Protein AF-A0A8R1HU30-F1 (afdb_monomer_lite)

Radius of gyration: 24.15 Å; chains: 1; bounding box: 54×44×61 Å

pLDDT: mean 75.8, std 11.81, range [43.06, 92.69]

InterPro domains:
  IPR027272 Piezo family [PTHR13167] (3-190)

Foldseek 3Di:
DQVLCVVVVVLVVVCVVDPPVCVVVSLVVNVVSLVVVLVVQVVLQDPPHPQQLPPDDDDPCPPPPPPSQGPCVNNVRDHDPDDDSCVSCVVSVVVVVVSVVVVVVVVVVVVVCVVVVHDDDPAPQPDPPQDPVCCPVDPVSVVSCCVRCVCVVCVLVVVLVVLVVVLVVPVDPVSVVSVVVSVVSVPDPPVVPPD

Sequence (195 aa):
MVAMYIPLIVLLSLAICLPSTADGIVSLLMCSYLFLVALSKMIYQLEIIPELSKIPRGVGADNCTYSNISMATWFGLKKEKDEVPIFMMFGVIVSIIALAFQSIVIYRQRHYRASQGLPESMRAKVFPDFHHSHYDRSLKHAIQFLIDYGFYKFGLEICLIAMGIEVFIRMDALAAIQCFWILLFALNKRLVCGI

Secondary structure (DSSP, 8-state):
--GGGHHHHHHHHHHHHS-TTSHHHHHHHHHHHHHHHHHHHHHHTSTTS--TTSSPPPTT-TT-TT----HHHHHT----SSS-THHHHHHHHHHHHHHHHHHHHHHHHHHHHHHTT----SS--S-TT--GGGGGG-HHHHHHHHHHHHHHHHHHHHHHHHHHHHHHHH-SHHHHHHHHHHHHHHHS-TTTS--

Organism: Caenorhabditis japonica (NCBI:txid281687)

Structure (mmCIF, N/CA/C/O backbone):
data_AF-A0A8R1HU30-F1
#
_entry.id   AF-A0A8R1HU30-F1
#
loop_
_atom_site.group_PDB
_atom_site.id
_atom_site.type_symbol
_atom_site.label_atom_id
_atom_site.label_alt_id
_atom_site.label_comp_id
_atom_site.label_asym_id
_atom_site.label_entity_id
_atom_site.label_seq_id
_atom_site.pdbx_PDB_ins_code
_atom_site.Cartn_x
_atom_site.Cartn_y
_atom_site.Cartn_z
_atom_site.occupancy
_atom_site.B_iso_or_equiv
_atom_site.auth_seq_id
_atom_site.auth_comp_id
_atom_site.auth_asym_id
_atom_site.auth_atom_id
_atom_site.pdbx_PDB_model_num
ATOM 1 N N . MET A 1 1 ? 9.309 -7.310 -13.683 1.00 49.84 1 MET A N 1
ATOM 2 C CA . MET A 1 1 ? 9.031 -6.317 -12.622 1.00 49.84 1 MET A CA 1
ATOM 3 C C . MET A 1 1 ? 9.156 -4.932 -13.226 1.00 49.84 1 MET A C 1
ATOM 5 O O . MET A 1 1 ? 10.063 -4.733 -14.019 1.00 49.84 1 MET A O 1
ATOM 9 N N . VAL A 1 2 ? 8.246 -4.013 -12.907 1.00 68.56 2 VAL A N 1
ATOM 10 C CA . VAL A 1 2 ? 8.313 -2.618 -13.370 1.00 68.56 2 VAL A CA 1
ATOM 11 C C . VAL A 1 2 ? 9.074 -1.827 -12.311 1.00 68.56 2 VAL A C 1
ATOM 13 O O . VAL A 1 2 ? 8.519 -1.532 -11.252 1.00 68.56 2 VAL A O 1
ATOM 16 N N . ALA A 1 3 ? 10.351 -1.535 -12.570 1.00 76.00 3 ALA A N 1
ATOM 17 C CA . ALA A 1 3 ? 11.252 -0.935 -11.581 1.00 76.00 3 ALA A CA 1
ATOM 18 C C . ALA A 1 3 ? 10.741 0.408 -11.017 1.00 76.00 3 ALA A C 1
ATOM 20 O O . ALA A 1 3 ? 11.029 0.743 -9.872 1.00 76.00 3 ALA A O 1
ATOM 21 N N . MET A 1 4 ? 9.910 1.133 -11.776 1.00 79.00 4 MET A N 1
ATOM 22 C CA . MET A 1 4 ? 9.280 2.388 -11.345 1.00 79.00 4 MET A CA 1
ATOM 23 C C . MET A 1 4 ? 8.405 2.273 -10.089 1.00 79.00 4 MET A C 1
ATOM 25 O O . MET A 1 4 ? 8.221 3.269 -9.406 1.00 79.00 4 MET A O 1
ATOM 29 N N . TYR A 1 5 ? 7.853 1.106 -9.749 1.00 80.50 5 TYR A N 1
ATOM 30 C CA . TYR A 1 5 ? 7.034 0.984 -8.531 1.00 80.50 5 TYR A CA 1
ATOM 31 C C . TYR A 1 5 ? 7.853 0.626 -7.285 1.00 80.50 5 TYR A C 1
ATOM 33 O O . TYR A 1 5 ? 7.323 0.677 -6.178 1.00 80.50 5 TYR A O 1
ATOM 41 N N . ILE A 1 6 ? 9.142 0.296 -7.431 1.00 83.31 6 ILE A N 1
ATOM 42 C CA . ILE A 1 6 ? 9.998 -0.093 -6.299 1.00 83.31 6 ILE A CA 1
ATOM 43 C C . ILE A 1 6 ? 10.120 1.046 -5.273 1.00 83.31 6 ILE A C 1
ATOM 45 O O . ILE A 1 6 ? 9.872 0.787 -4.095 1.00 83.31 6 ILE A O 1
ATOM 49 N N . PRO A 1 7 ? 10.413 2.305 -5.661 1.00 83.50 7 PRO A N 1
ATOM 50 C CA . PRO A 1 7 ? 10.512 3.392 -4.688 1.00 83.50 7 PRO A CA 1
ATOM 51 C C . PRO A 1 7 ? 9.186 3.665 -3.982 1.00 83.50 7 PRO A C 1
ATOM 53 O O . PRO A 1 7 ? 9.188 3.971 -2.798 1.00 83.50 7 PRO A O 1
ATOM 56 N N . LEU A 1 8 ? 8.059 3.475 -4.676 1.00 81.94 8 LEU A N 1
ATOM 57 C CA . LEU A 1 8 ? 6.725 3.606 -4.098 1.00 81.94 8 LEU A CA 1
ATOM 58 C C . LEU A 1 8 ? 6.466 2.557 -3.007 1.00 81.94 8 LEU A C 1
ATOM 60 O O . LEU A 1 8 ? 5.950 2.891 -1.946 1.00 81.94 8 LEU A O 1
ATOM 64 N N . ILE A 1 9 ? 6.871 1.304 -3.229 1.00 83.44 9 ILE A N 1
ATOM 65 C CA . ILE A 1 9 ? 6.761 0.236 -2.223 1.00 83.44 9 ILE A CA 1
ATOM 66 C C . ILE A 1 9 ? 7.642 0.547 -1.006 1.00 83.44 9 ILE A C 1
ATOM 68 O O . ILE A 1 9 ? 7.198 0.394 0.130 1.00 83.44 9 ILE A O 1
ATOM 72 N N . VAL A 1 10 ? 8.867 1.029 -1.232 1.00 84.88 10 VAL A N 1
ATOM 73 C CA . VAL A 1 10 ? 9.782 1.417 -0.147 1.00 84.88 10 VAL A CA 1
ATOM 74 C C . VAL A 1 10 ? 9.193 2.56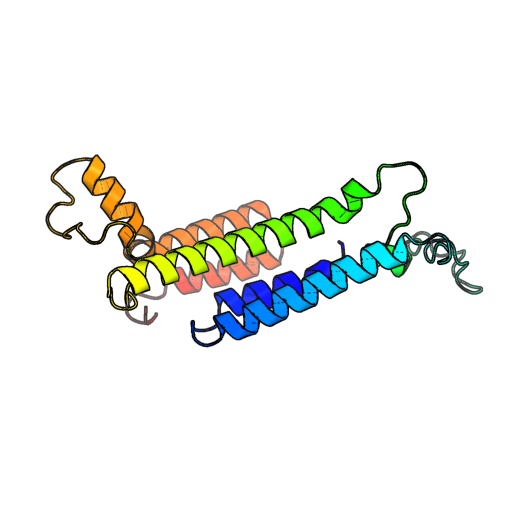5 0.669 1.00 84.88 10 VAL A C 1
ATOM 76 O O . VAL A 1 10 ? 9.140 2.486 1.896 1.00 84.88 10 VAL A O 1
ATOM 79 N N . LEU A 1 11 ? 8.690 3.607 0.013 1.00 82.75 11 LEU A N 1
ATOM 80 C CA . LEU A 1 11 ? 8.096 4.746 0.702 1.00 82.75 11 LEU A CA 1
ATOM 81 C C . LEU A 1 11 ? 6.806 4.364 1.449 1.00 82.75 11 LEU A C 1
ATOM 83 O O . LEU A 1 11 ? 6.575 4.868 2.543 1.00 82.75 11 LEU A O 1
ATOM 87 N N . LEU A 1 12 ? 6.005 3.436 0.910 1.00 82.88 12 LEU A N 1
ATOM 88 C CA . LEU A 1 12 ? 4.841 2.877 1.602 1.00 82.88 12 LEU A CA 1
ATOM 89 C C . LEU A 1 12 ? 5.256 2.086 2.850 1.00 82.88 12 LEU A C 1
ATOM 91 O O . LEU A 1 12 ? 4.640 2.235 3.901 1.00 82.88 12 LEU A O 1
ATOM 95 N N . SER A 1 13 ? 6.316 1.279 2.758 1.00 83.62 13 SER A N 1
ATOM 96 C CA . SER A 1 13 ? 6.842 0.541 3.913 1.00 83.62 13 SER A CA 1
ATOM 97 C C . SER A 1 13 ? 7.365 1.483 5.003 1.00 83.62 13 SER A C 1
ATOM 99 O O . SER A 1 13 ? 7.100 1.269 6.183 1.00 83.62 13 SER A O 1
ATOM 101 N N . LEU A 1 14 ? 8.018 2.582 4.610 1.00 82.56 14 LEU A N 1
ATOM 102 C CA . LEU A 1 14 ? 8.427 3.645 5.525 1.00 82.56 14 LEU A CA 1
ATOM 103 C C . LEU A 1 14 ? 7.219 4.349 6.147 1.00 82.56 14 LEU A C 1
ATOM 105 O O . LEU A 1 14 ? 7.238 4.578 7.349 1.00 82.56 14 LEU A O 1
ATOM 109 N N . ALA A 1 15 ? 6.164 4.634 5.374 1.00 81.94 15 ALA A N 1
ATOM 110 C CA . ALA A 1 15 ? 4.929 5.232 5.889 1.00 81.94 15 ALA A CA 1
ATOM 111 C C . ALA A 1 15 ? 4.301 4.392 7.009 1.00 81.94 15 ALA A C 1
ATOM 113 O O . ALA A 1 15 ? 3.818 4.937 7.989 1.00 81.94 15 ALA A O 1
ATOM 114 N N . ILE A 1 16 ? 4.322 3.065 6.869 1.00 80.31 16 ILE A N 1
ATOM 115 C CA . ILE A 1 16 ? 3.736 2.144 7.853 1.00 80.31 16 ILE A CA 1
ATOM 116 C C . ILE A 1 16 ? 4.616 2.030 9.110 1.00 80.31 16 ILE A C 1
ATOM 118 O O . ILE A 1 16 ? 4.098 1.840 10.208 1.00 80.31 16 ILE A O 1
ATOM 122 N N . CYS A 1 17 ? 5.939 2.133 8.959 1.00 78.25 17 CYS A N 1
ATOM 123 C CA . CYS A 1 17 ? 6.895 2.001 10.063 1.00 78.25 17 CYS A CA 1
ATOM 124 C C . CYS A 1 17 ? 7.167 3.312 10.820 1.00 78.25 17 CYS A C 1
ATOM 126 O O . CYS A 1 17 ? 7.657 3.267 11.949 1.00 78.25 17 CYS A O 1
ATOM 128 N N . LEU A 1 18 ? 6.924 4.472 10.205 1.00 76.50 18 LEU A N 1
ATOM 129 C CA . LEU A 1 18 ? 7.204 5.776 10.802 1.00 76.50 18 LEU A CA 1
ATOM 130 C C . LEU A 1 18 ? 6.051 6.239 11.715 1.00 76.50 18 LEU A C 1
ATOM 132 O O . LEU A 1 18 ? 4.888 5.945 11.451 1.00 76.50 18 LEU A O 1
ATOM 136 N N . PRO A 1 19 ? 6.352 6.972 12.802 1.00 67.06 19 PRO A N 1
ATOM 137 C CA . PRO A 1 19 ? 5.330 7.544 13.674 1.00 67.06 19 PRO A CA 1
ATOM 138 C C . PRO A 1 19 ? 4.516 8.625 12.947 1.00 67.06 19 PRO A C 1
ATOM 140 O O . PRO A 1 19 ? 5.033 9.304 12.057 1.00 67.06 19 PRO A O 1
ATOM 143 N N . SER A 1 20 ? 3.272 8.848 13.397 1.00 64.00 20 SER A N 1
ATOM 144 C CA . SER A 1 20 ? 2.257 9.656 12.691 1.00 64.00 20 SER A CA 1
ATOM 145 C C . SER A 1 20 ? 2.622 11.122 12.418 1.00 64.00 20 SER A C 1
ATOM 147 O O . SER A 1 20 ? 1.922 11.829 11.694 1.00 64.00 20 SER A O 1
ATOM 149 N N . THR A 1 21 ? 3.732 11.604 12.979 1.00 62.44 21 THR A N 1
ATOM 150 C CA . THR A 1 21 ? 4.294 12.928 12.698 1.00 62.44 21 THR A CA 1
ATOM 151 C C . THR A 1 21 ? 4.924 13.020 11.307 1.00 62.44 21 THR A C 1
ATOM 153 O O . THR A 1 21 ? 4.966 14.108 10.732 1.00 62.44 21 THR A O 1
ATOM 156 N N . ALA A 1 22 ? 5.383 11.901 10.740 1.00 66.62 22 ALA A N 1
ATOM 157 C CA . ALA A 1 22 ? 5.980 11.849 9.407 1.00 66.62 22 ALA A CA 1
ATOM 158 C C . ALA A 1 22 ? 4.959 11.545 8.294 1.00 66.62 22 ALA A C 1
ATOM 160 O O . ALA A 1 22 ? 5.274 11.762 7.123 1.00 66.62 22 ALA A O 1
ATOM 161 N N . ASP A 1 23 ? 3.737 11.118 8.634 1.00 71.38 23 ASP A N 1
ATOM 162 C CA . ASP A 1 23 ? 2.710 10.685 7.671 1.00 71.38 23 ASP A CA 1
ATOM 163 C C . ASP A 1 23 ? 2.417 11.741 6.601 1.00 71.38 23 ASP A C 1
ATOM 165 O O . ASP A 1 23 ? 2.311 11.424 5.415 1.00 71.38 23 ASP A O 1
ATOM 169 N N . GLY A 1 24 ? 2.344 13.017 6.995 1.00 75.31 24 GLY A N 1
ATOM 170 C CA . GLY A 1 24 ? 2.113 14.119 6.060 1.00 75.31 24 GLY A CA 1
ATOM 171 C C . GLY A 1 24 ? 3.251 14.288 5.049 1.00 75.31 24 GLY A C 1
ATOM 172 O O . GLY A 1 24 ? 3.000 14.460 3.857 1.00 75.31 24 GLY A O 1
ATOM 173 N N . ILE A 1 25 ? 4.505 14.190 5.502 1.00 81.25 25 ILE A N 1
ATOM 174 C CA . ILE A 1 25 ? 5.690 14.329 4.642 1.00 81.25 25 ILE A CA 1
ATOM 175 C C . ILE A 1 25 ? 5.790 13.129 3.699 1.00 81.25 25 ILE A C 1
ATOM 177 O O . ILE A 1 25 ? 5.983 13.300 2.495 1.00 81.25 25 ILE A O 1
ATOM 181 N N . VAL A 1 26 ? 5.608 11.916 4.224 1.00 80.31 26 VAL A N 1
ATOM 182 C CA . VAL A 1 26 ? 5.672 10.681 3.437 1.00 80.31 26 VAL A CA 1
ATOM 183 C C . VAL A 1 26 ? 4.546 10.645 2.399 1.00 80.31 26 VAL A C 1
ATOM 185 O O . VAL A 1 26 ? 4.791 10.314 1.239 1.00 80.31 26 VAL A O 1
ATOM 188 N N . SER A 1 27 ? 3.336 11.084 2.755 1.00 79.88 27 SER A N 1
ATOM 189 C CA . SER A 1 27 ? 2.227 11.207 1.803 1.00 79.88 27 SER A CA 1
ATOM 190 C C . SER A 1 27 ? 2.520 12.215 0.686 1.00 79.88 27 SER A C 1
ATOM 192 O O . SER A 1 27 ? 2.200 11.936 -0.471 1.00 79.88 27 SER A O 1
ATOM 194 N N . LEU A 1 28 ? 3.144 13.358 0.988 1.00 82.25 28 LEU A N 1
ATOM 195 C CA . LEU A 1 28 ? 3.529 14.340 -0.034 1.00 82.25 28 LEU A CA 1
ATOM 196 C C . LEU A 1 28 ? 4.584 13.782 -0.994 1.00 82.25 28 LEU A C 1
ATOM 198 O O . LEU A 1 28 ? 4.479 13.979 -2.207 1.00 82.25 28 LEU A O 1
ATOM 202 N N . LEU A 1 29 ? 5.571 13.055 -0.465 1.00 85.38 29 LEU A N 1
ATOM 203 C CA . LEU A 1 29 ? 6.589 12.373 -1.265 1.00 85.38 29 LEU A CA 1
ATOM 204 C C . LEU A 1 29 ? 5.985 11.279 -2.161 1.00 85.38 29 LEU A C 1
ATOM 206 O O . LEU A 1 29 ? 6.379 11.146 -3.318 1.00 85.38 29 LEU A O 1
ATOM 210 N N . MET A 1 30 ? 4.989 10.536 -1.671 1.00 83.06 30 MET A N 1
ATOM 211 C CA . MET A 1 30 ? 4.254 9.553 -2.478 1.00 83.06 30 MET A CA 1
ATOM 212 C C . MET A 1 30 ? 3.505 10.203 -3.635 1.00 83.06 30 MET A C 1
ATOM 214 O O . MET A 1 30 ? 3.606 9.746 -4.776 1.00 83.06 30 MET A O 1
ATOM 218 N N . CYS A 1 31 ? 2.778 11.285 -3.353 1.00 83.19 31 CYS A N 1
ATOM 219 C CA . CYS A 1 31 ? 2.027 12.019 -4.365 1.00 83.19 31 CYS A CA 1
ATOM 220 C C . CYS A 1 31 ? 2.948 12.606 -5.441 1.00 83.19 31 CYS A C 1
ATOM 222 O O . CYS A 1 31 ? 2.665 12.463 -6.632 1.00 83.19 31 CYS A O 1
ATOM 224 N N . SER A 1 32 ? 4.064 13.227 -5.044 1.00 88.00 32 SER A N 1
ATOM 225 C CA . SER A 1 32 ? 5.020 13.802 -5.997 1.00 88.00 32 SER A CA 1
ATOM 226 C C . SER A 1 32 ? 5.695 12.726 -6.852 1.00 88.00 32 SER A C 1
ATOM 228 O O . SER A 1 32 ? 5.826 12.896 -8.066 1.00 88.00 32 SER A O 1
ATOM 230 N N . TYR A 1 33 ? 6.049 11.583 -6.259 1.00 87.12 33 TYR A N 1
ATOM 231 C CA . TYR A 1 33 ? 6.637 10.464 -6.988 1.00 87.12 33 TYR A CA 1
ATOM 232 C C . TYR A 1 33 ? 5.660 9.857 -8.002 1.00 87.12 33 TYR A C 1
ATOM 234 O O . TYR A 1 33 ? 6.023 9.635 -9.157 1.00 87.12 33 TYR A O 1
ATOM 242 N N . LEU A 1 34 ? 4.400 9.648 -7.615 1.00 83.88 34 LEU A N 1
ATOM 243 C CA . LEU A 1 34 ? 3.370 9.156 -8.534 1.00 83.88 34 LEU A CA 1
ATOM 244 C C . LEU A 1 34 ? 3.110 10.109 -9.694 1.00 83.88 34 LEU A C 1
ATOM 246 O O . LEU A 1 34 ? 2.922 9.650 -10.820 1.00 83.88 34 LEU A O 1
ATOM 250 N N . PHE A 1 35 ? 3.151 11.417 -9.446 1.00 85.75 35 PHE A N 1
ATOM 251 C CA . PHE A 1 35 ? 3.053 12.410 -10.509 1.00 85.75 35 PHE A CA 1
ATOM 252 C C . PHE A 1 35 ? 4.218 12.293 -11.504 1.00 85.75 35 PHE A C 1
ATOM 254 O O . PHE A 1 35 ? 3.990 12.275 -12.713 1.00 85.75 35 PHE A O 1
ATOM 261 N N . LEU A 1 36 ? 5.453 12.112 -11.025 1.00 87.38 36 LEU A N 1
ATOM 262 C CA . LEU A 1 36 ? 6.616 11.872 -11.891 1.00 87.38 36 LEU A CA 1
ATOM 263 C C . LEU A 1 36 ? 6.489 10.566 -12.695 1.00 87.38 36 LEU A C 1
ATOM 265 O O . LEU A 1 36 ? 6.813 10.531 -13.887 1.00 87.38 36 LEU A O 1
ATOM 269 N N . VAL A 1 37 ? 5.986 9.493 -12.081 1.00 84.12 37 VAL A N 1
ATOM 270 C CA . VAL A 1 37 ? 5.727 8.220 -12.776 1.00 84.12 37 VAL A CA 1
ATOM 271 C C . VAL A 1 37 ? 4.640 8.392 -13.845 1.00 84.12 37 VAL A C 1
ATOM 273 O O . VAL A 1 37 ? 4.806 7.915 -14.967 1.00 84.12 37 VAL A O 1
ATOM 276 N N . ALA A 1 38 ? 3.561 9.118 -13.551 1.00 82.81 38 ALA A N 1
ATOM 277 C CA . ALA A 1 38 ? 2.508 9.412 -14.521 1.00 82.81 38 ALA A CA 1
ATOM 278 C C . ALA A 1 38 ? 3.032 10.245 -15.701 1.00 82.81 38 ALA A C 1
ATOM 280 O O . ALA A 1 38 ? 2.813 9.882 -16.858 1.00 82.81 38 ALA A O 1
ATOM 281 N N . LEU A 1 39 ? 3.779 11.318 -15.420 1.00 85.31 39 LEU A N 1
ATOM 282 C CA . LEU A 1 39 ? 4.373 12.171 -16.448 1.00 85.31 39 LEU A CA 1
ATOM 283 C C . LEU A 1 39 ? 5.352 11.403 -17.330 1.00 85.31 39 LEU A C 1
ATOM 285 O O . LEU A 1 39 ? 5.271 11.498 -18.548 1.00 85.31 39 LEU A O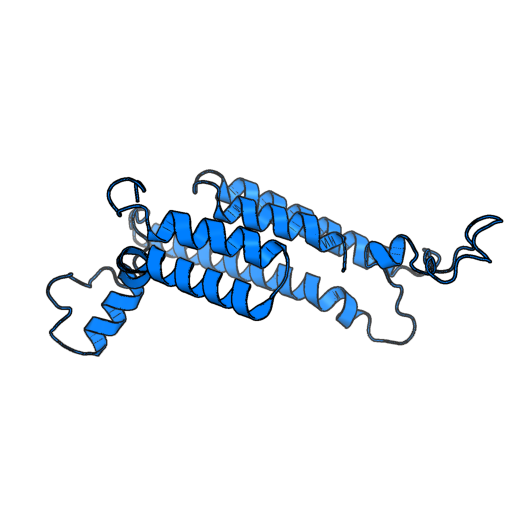 1
ATOM 289 N N . SER A 1 40 ? 6.250 10.613 -16.743 1.00 82.69 40 SER A N 1
ATOM 290 C CA . SER A 1 40 ? 7.213 9.825 -17.522 1.00 82.69 40 SER A CA 1
ATOM 291 C C . SER A 1 40 ? 6.527 8.807 -18.439 1.00 82.69 40 SER A C 1
ATOM 293 O O . SER A 1 40 ? 6.953 8.641 -19.582 1.00 82.69 40 SER A O 1
ATOM 295 N N . LYS A 1 41 ? 5.428 8.182 -17.994 1.00 79.31 41 LYS A N 1
ATOM 296 C CA . LYS A 1 41 ? 4.603 7.285 -18.822 1.00 79.31 41 LYS A CA 1
ATOM 297 C C . LYS A 1 41 ? 3.898 8.026 -19.961 1.00 79.31 41 LYS A C 1
ATOM 299 O O . LYS A 1 41 ? 3.915 7.532 -21.084 1.00 79.31 41 LYS A O 1
ATOM 304 N N . MET A 1 42 ? 3.318 9.196 -19.686 1.00 82.56 42 MET A N 1
ATOM 305 C CA . MET A 1 42 ? 2.647 10.039 -20.688 1.00 82.56 42 MET A CA 1
ATOM 306 C C . MET A 1 42 ? 3.634 10.580 -21.726 1.00 82.56 42 MET A C 1
ATOM 308 O O . MET A 1 42 ? 3.395 10.478 -22.924 1.00 82.56 42 MET A O 1
ATOM 312 N N . ILE A 1 43 ? 4.780 11.095 -21.272 1.00 83.44 43 ILE A N 1
ATOM 313 C CA . ILE A 1 43 ? 5.835 11.623 -22.140 1.00 83.44 43 ILE A CA 1
ATOM 314 C C . ILE A 1 43 ? 6.354 10.519 -23.065 1.00 83.44 43 ILE A C 1
ATOM 316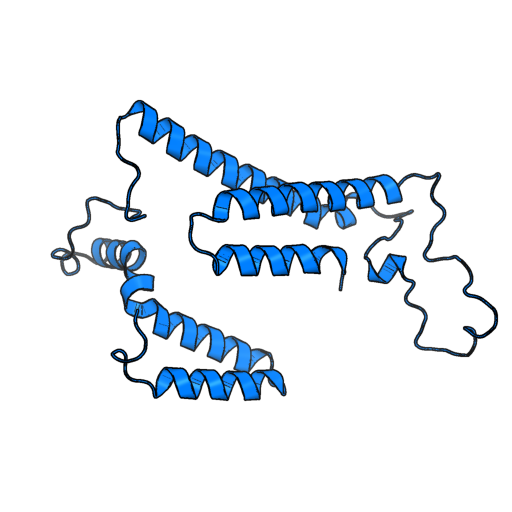 O O . ILE A 1 43 ? 6.472 10.748 -24.262 1.00 83.44 43 ILE A O 1
ATOM 320 N N . TYR A 1 44 ? 6.597 9.308 -22.548 1.00 77.44 44 TYR A N 1
ATOM 321 C CA . TYR A 1 44 ? 7.100 8.184 -23.348 1.00 77.44 44 TYR A CA 1
ATOM 322 C C . TYR A 1 44 ? 6.141 7.727 -24.461 1.00 77.44 44 TYR A C 1
ATOM 324 O O . TYR A 1 44 ? 6.585 7.159 -25.460 1.00 77.44 44 TYR A O 1
ATOM 332 N N . GLN A 1 45 ? 4.837 7.987 -24.318 1.00 76.06 45 GLN A N 1
ATOM 333 C CA . GLN A 1 45 ? 3.853 7.693 -25.360 1.00 76.06 45 GLN A CA 1
ATOM 334 C C . GLN A 1 45 ? 3.900 8.682 -26.535 1.00 76.06 45 GLN A C 1
ATOM 336 O O . GLN A 1 45 ? 3.364 8.354 -27.593 1.00 76.06 45 GLN A O 1
ATOM 341 N N . LEU A 1 46 ? 4.565 9.842 -26.413 1.00 77.94 46 LEU A N 1
ATOM 342 C CA . LEU A 1 46 ? 4.679 10.781 -27.532 1.00 77.94 46 LEU A CA 1
ATOM 343 C C . LEU A 1 46 ? 5.354 10.124 -28.740 1.00 77.94 46 LEU A C 1
ATOM 345 O O . LEU A 1 46 ? 6.358 9.409 -28.638 1.00 77.94 46 LEU A O 1
ATOM 349 N N . GLU A 1 47 ? 4.825 10.434 -29.920 1.00 69.94 47 GLU A N 1
ATOM 350 C CA . GLU A 1 47 ? 5.335 9.922 -31.187 1.00 69.94 47 GLU A CA 1
ATOM 351 C C . GLU A 1 47 ? 6.800 10.319 -31.421 1.00 69.94 47 GLU A C 1
ATOM 353 O O . GLU A 1 47 ? 7.577 9.496 -31.900 1.00 69.94 47 GLU A O 1
ATOM 358 N N . ILE A 1 48 ? 7.189 11.508 -30.941 1.00 73.12 48 ILE A N 1
ATOM 359 C CA . ILE A 1 48 ? 8.534 12.088 -31.067 1.00 73.12 48 ILE A CA 1
ATOM 360 C C . ILE A 1 48 ? 9.641 11.255 -30.404 1.00 73.12 48 ILE A C 1
ATOM 362 O O . ILE A 1 48 ? 10.806 11.377 -30.774 1.00 73.12 48 ILE A O 1
ATOM 366 N N . ILE A 1 49 ? 9.302 10.409 -29.425 1.00 70.25 49 ILE A N 1
ATOM 367 C CA . ILE A 1 49 ? 10.284 9.585 -28.719 1.00 70.25 49 ILE A CA 1
ATOM 368 C C . ILE A 1 49 ? 10.437 8.251 -29.461 1.00 70.25 49 ILE A C 1
ATOM 370 O O . ILE A 1 49 ? 9.467 7.484 -29.552 1.00 70.25 49 ILE A O 1
ATOM 374 N N . PRO A 1 50 ? 11.636 7.933 -29.988 1.00 67.50 50 PRO A N 1
ATOM 375 C CA . PRO A 1 50 ? 11.872 6.645 -30.617 1.00 67.50 50 PRO A CA 1
ATOM 376 C C . PRO A 1 50 ? 11.729 5.526 -29.585 1.00 67.50 50 PRO A C 1
ATOM 378 O O . PRO A 1 50 ? 12.011 5.702 -28.398 1.00 67.50 50 PRO A O 1
ATOM 381 N N . GLU A 1 51 ? 11.296 4.351 -30.040 1.00 68.00 51 GLU A N 1
ATOM 382 C CA . GLU A 1 51 ? 11.218 3.168 -29.188 1.00 68.00 51 GLU A CA 1
ATOM 383 C C . GLU A 1 51 ? 12.616 2.800 -28.682 1.00 68.00 51 GLU A C 1
ATOM 385 O O . GLU A 1 51 ? 13.381 2.103 -29.347 1.00 68.00 51 GLU A O 1
ATOM 390 N N . LEU A 1 52 ? 12.940 3.256 -27.468 1.00 65.94 52 LEU A N 1
ATOM 391 C CA . LEU A 1 52 ? 14.216 2.986 -26.799 1.00 65.94 52 LEU A CA 1
ATOM 392 C C . LEU A 1 52 ? 14.450 1.477 -26.577 1.00 65.94 52 LEU A C 1
ATOM 394 O O . LEU A 1 52 ? 15.560 1.045 -26.277 1.00 65.94 52 LEU A O 1
ATOM 398 N N . SER A 1 53 ? 13.398 0.669 -26.727 1.00 61.06 53 SER A N 1
ATOM 399 C CA . SER A 1 53 ? 13.450 -0.789 -26.736 1.00 61.06 53 SER A CA 1
ATOM 400 C C . SER A 1 53 ? 14.069 -1.391 -28.000 1.00 61.06 53 SER A C 1
ATOM 402 O O . SER A 1 53 ? 14.561 -2.514 -27.918 1.00 61.06 53 SER A O 1
ATOM 404 N N . LYS A 1 54 ? 14.059 -0.669 -29.128 1.00 61.28 54 LYS A N 1
ATOM 405 C CA . LYS A 1 54 ? 14.509 -1.132 -30.455 1.00 61.28 54 LYS A CA 1
ATOM 406 C C . LYS A 1 54 ? 15.858 -0.555 -30.891 1.00 61.28 54 LYS A C 1
ATOM 408 O O . LYS A 1 54 ? 16.303 -0.835 -31.999 1.00 61.28 54 LYS A O 1
ATOM 413 N N . ILE A 1 55 ? 16.513 0.248 -30.051 1.00 63.91 55 ILE A N 1
ATOM 414 C CA . ILE A 1 55 ? 17.840 0.783 -30.370 1.00 63.91 55 ILE A CA 1
ATOM 415 C C . ILE A 1 55 ? 18.846 -0.381 -30.367 1.00 63.91 55 ILE A C 1
ATOM 417 O O . ILE A 1 55 ? 18.950 -1.070 -29.345 1.00 63.91 55 ILE A O 1
ATOM 421 N N . PRO A 1 56 ? 19.580 -0.617 -31.474 1.00 58.41 56 PRO A N 1
ATOM 422 C CA . PRO A 1 56 ? 20.588 -1.666 -31.529 1.00 58.41 56 PRO A CA 1
ATOM 423 C C . PRO A 1 56 ? 21.668 -1.371 -30.487 1.00 58.41 56 PRO A C 1
ATOM 425 O O . PRO A 1 56 ? 22.260 -0.290 -30.468 1.00 58.41 56 PRO A O 1
ATOM 428 N N . ARG A 1 57 ? 21.891 -2.320 -29.573 1.00 58.91 57 ARG A N 1
ATOM 429 C CA . ARG A 1 57 ? 22.994 -2.223 -28.613 1.00 58.91 57 ARG A CA 1
ATOM 430 C C . ARG A 1 57 ? 24.296 -2.523 -29.354 1.00 58.91 57 ARG A C 1
ATOM 432 O O . ARG A 1 57 ? 24.297 -3.340 -30.265 1.00 58.91 57 ARG A O 1
ATOM 439 N N . GLY A 1 58 ? 25.359 -1.798 -28.998 1.00 58.03 58 GLY A N 1
ATOM 440 C CA . GLY A 1 58 ? 26.642 -1.821 -29.704 1.00 58.03 58 GLY A CA 1
ATOM 441 C C . GLY A 1 58 ? 27.221 -3.225 -29.925 1.00 58.03 58 GLY A C 1
ATOM 442 O O . GLY A 1 58 ? 26.849 -4.183 -29.248 1.00 58.03 58 GLY A O 1
ATOM 443 N N . VAL A 1 59 ? 28.142 -3.305 -30.889 1.00 47.72 59 VAL A N 1
ATOM 444 C CA . VAL A 1 59 ? 28.807 -4.525 -31.378 1.00 47.72 59 VAL A CA 1
ATOM 445 C C . VAL A 1 59 ? 29.247 -5.428 -30.215 1.00 47.72 59 VAL A C 1
ATOM 447 O O . VAL A 1 59 ? 30.083 -5.027 -29.407 1.00 47.72 59 VAL A O 1
ATOM 450 N N . GLY A 1 60 ? 28.668 -6.634 -30.126 1.00 57.44 60 GLY A N 1
ATOM 451 C CA . GLY A 1 60 ? 28.964 -7.632 -29.083 1.00 57.44 60 GLY A CA 1
ATOM 452 C C . GLY A 1 60 ? 27.747 -8.196 -28.333 1.00 57.44 60 GLY A C 1
ATOM 453 O O . GLY A 1 60 ? 27.900 -9.138 -27.558 1.00 57.44 60 GLY A O 1
ATOM 454 N N . ALA A 1 61 ? 26.541 -7.666 -28.559 1.00 56.12 61 ALA A N 1
ATOM 455 C CA . ALA A 1 61 ? 25.303 -8.159 -27.936 1.00 56.12 61 ALA A CA 1
ATOM 456 C C . ALA A 1 61 ? 24.693 -9.395 -28.638 1.00 56.12 61 ALA A C 1
ATOM 458 O O . ALA A 1 61 ? 23.795 -10.035 -28.094 1.00 56.12 61 ALA A O 1
ATOM 459 N N . ASP A 1 62 ? 25.192 -9.742 -29.823 1.00 56.88 62 ASP A N 1
ATOM 460 C CA . ASP A 1 62 ? 24.554 -10.681 -30.754 1.00 56.88 62 ASP A CA 1
ATOM 461 C C . ASP A 1 62 ? 24.635 -12.145 -30.282 1.00 56.88 62 ASP A C 1
ATOM 463 O O . ASP A 1 62 ? 23.801 -12.969 -30.648 1.00 56.88 62 ASP A O 1
ATOM 467 N N . ASN A 1 63 ? 25.614 -12.468 -29.427 1.00 57.91 63 ASN A N 1
ATOM 468 C CA . ASN A 1 63 ? 25.841 -13.821 -28.903 1.00 57.91 63 ASN A CA 1
ATOM 469 C C . ASN A 1 63 ? 25.192 -14.060 -27.521 1.00 57.91 63 ASN A C 1
ATOM 471 O O . ASN A 1 63 ? 25.353 -15.120 -26.918 1.00 57.91 63 ASN A O 1
ATOM 475 N N . CYS A 1 64 ? 24.463 -13.072 -26.993 1.00 58.53 64 CYS A N 1
ATOM 476 C CA . CYS A 1 64 ? 23.841 -13.132 -25.673 1.00 58.53 64 CYS A CA 1
ATOM 477 C C . CYS A 1 64 ? 22.345 -13.456 -25.795 1.00 58.53 64 CYS A C 1
ATOM 479 O O . CYS A 1 64 ? 21.496 -12.566 -25.815 1.00 58.53 64 CYS A O 1
ATOM 481 N N . THR A 1 65 ? 21.996 -14.744 -25.790 1.00 55.78 65 THR A N 1
ATOM 482 C CA . THR A 1 65 ? 20.602 -15.239 -25.830 1.00 55.78 65 THR A CA 1
ATOM 483 C C . THR A 1 65 ? 19.725 -14.762 -24.662 1.00 55.78 65 THR A C 1
ATOM 485 O O . THR A 1 65 ? 18.501 -14.796 -24.766 1.00 55.78 65 THR A O 1
ATOM 488 N N . TYR A 1 66 ? 20.319 -14.268 -23.569 1.00 53.09 66 TYR A N 1
ATOM 489 C CA . TYR A 1 66 ? 19.606 -13.842 -22.356 1.00 53.09 66 TYR A CA 1
ATOM 490 C C . TYR A 1 66 ? 19.480 -12.315 -22.172 1.00 53.09 66 TYR A C 1
ATOM 492 O O . TYR A 1 66 ? 18.801 -11.866 -21.248 1.00 53.09 66 TYR A O 1
ATOM 500 N N . SER A 1 67 ? 20.094 -11.482 -23.027 1.00 53.75 67 SER A N 1
ATOM 501 C CA . SER A 1 67 ? 20.158 -10.021 -22.817 1.00 53.75 67 SER A CA 1
ATOM 502 C C . SER A 1 67 ? 19.187 -9.207 -23.681 1.00 53.75 67 SER A C 1
ATOM 504 O O . SER A 1 67 ? 19.459 -8.048 -23.994 1.00 53.75 67 SER A O 1
ATOM 506 N N . ASN A 1 68 ? 18.037 -9.769 -24.062 1.00 56.47 68 ASN A N 1
ATOM 507 C CA . ASN A 1 68 ? 17.053 -9.066 -24.900 1.00 56.47 68 ASN A CA 1
ATOM 508 C C . ASN A 1 68 ? 16.187 -8.039 -24.145 1.00 56.47 68 ASN A C 1
ATOM 510 O O . ASN A 1 68 ? 15.408 -7.311 -24.757 1.00 56.47 68 ASN A O 1
ATOM 514 N N . ILE A 1 69 ? 16.328 -7.915 -22.821 1.00 62.12 69 ILE A N 1
ATOM 515 C CA . ILE A 1 69 ? 15.555 -6.947 -22.031 1.00 62.12 69 ILE A CA 1
ATOM 516 C C . ILE A 1 69 ? 16.226 -5.575 -22.129 1.00 62.12 69 ILE A C 1
ATOM 518 O O . ILE A 1 69 ? 17.334 -5.380 -21.623 1.00 62.12 69 ILE A O 1
ATOM 522 N N . SER A 1 70 ? 15.595 -4.633 -22.829 1.00 69.25 70 SER A N 1
ATOM 523 C CA . SER A 1 70 ? 16.061 -3.244 -22.927 1.00 69.25 70 SER A CA 1
ATOM 524 C C . SER A 1 70 ? 15.852 -2.490 -21.612 1.00 69.25 70 SER A C 1
ATOM 526 O O . SER A 1 70 ? 14.920 -2.782 -20.862 1.00 69.25 70 SER A O 1
ATOM 528 N N . MET A 1 71 ? 16.696 -1.486 -21.346 1.00 68.88 71 MET A N 1
ATOM 529 C CA . MET A 1 71 ? 16.617 -0.659 -20.131 1.00 68.88 71 MET A CA 1
ATOM 530 C C . MET A 1 71 ? 15.223 -0.033 -19.960 1.00 68.88 71 MET A C 1
ATOM 532 O O . MET A 1 71 ? 14.672 -0.042 -18.864 1.00 68.88 71 MET A O 1
ATOM 536 N N . ALA A 1 72 ? 14.608 0.426 -21.057 1.00 70.38 72 ALA A N 1
ATOM 537 C CA . ALA A 1 72 ? 13.242 0.949 -21.055 1.00 70.38 72 ALA A CA 1
ATOM 538 C C . ALA A 1 72 ? 12.214 -0.112 -20.637 1.00 70.38 72 ALA A C 1
ATOM 540 O O . ALA A 1 72 ? 11.370 0.152 -19.784 1.00 70.38 72 ALA A O 1
ATOM 541 N N . THR A 1 73 ? 12.338 -1.341 -21.145 1.00 71.94 73 THR A N 1
ATOM 542 C CA . THR A 1 73 ? 11.454 -2.453 -20.761 1.00 71.94 73 THR A CA 1
ATOM 543 C C . THR A 1 73 ? 11.629 -2.840 -19.293 1.00 71.94 73 THR A C 1
ATOM 545 O O . THR A 1 73 ? 10.638 -3.116 -18.620 1.00 71.94 73 THR A O 1
ATOM 548 N N . TRP A 1 74 ? 12.860 -2.812 -18.773 1.00 73.06 74 TRP A N 1
ATOM 549 C CA . TRP A 1 74 ? 13.151 -3.049 -17.354 1.00 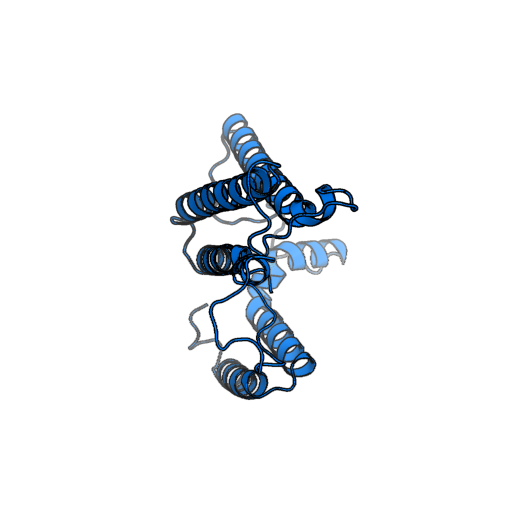73.06 74 TRP A CA 1
ATOM 550 C C . TRP A 1 74 ? 12.548 -1.964 -16.448 1.00 73.06 74 TRP A C 1
ATOM 552 O O . TRP A 1 74 ? 11.938 -2.259 -15.418 1.00 73.06 74 TRP A O 1
ATOM 562 N N . PHE A 1 75 ? 12.622 -0.706 -16.885 1.00 72.81 75 PHE A N 1
ATOM 563 C CA . PHE A 1 75 ? 11.947 0.411 -16.226 1.00 72.81 75 PHE A CA 1
ATOM 564 C C . PHE A 1 75 ? 10.411 0.320 -16.336 1.00 72.81 75 PHE A C 1
ATOM 566 O O . PHE A 1 75 ? 9.689 0.923 -15.546 1.00 72.81 75 PHE A O 1
ATOM 573 N N . GLY A 1 76 ? 9.900 -0.484 -17.275 1.00 71.81 76 GLY A N 1
ATOM 574 C CA . GLY A 1 76 ? 8.478 -0.668 -17.563 1.00 71.81 76 GLY A CA 1
ATOM 575 C C . GLY A 1 76 ? 7.904 0.374 -18.520 1.00 71.81 76 GLY A C 1
ATOM 576 O O . GLY A 1 76 ? 6.694 0.591 -18.524 1.00 71.81 76 GLY A O 1
ATOM 577 N N . LEU A 1 77 ? 8.751 1.028 -19.309 1.00 73.19 77 LEU A N 1
ATOM 578 C CA . LEU A 1 77 ? 8.385 1.912 -20.409 1.00 73.19 77 LEU A CA 1
ATOM 579 C C . LEU A 1 77 ? 8.326 1.087 -21.702 1.00 73.19 77 LEU A C 1
ATOM 581 O O . LEU A 1 77 ? 9.347 0.657 -22.234 1.00 73.19 77 LEU A O 1
ATOM 585 N N . LYS A 1 78 ? 7.110 0.832 -22.178 1.00 70.19 78 LYS A N 1
ATOM 586 C CA . LYS A 1 78 ? 6.800 0.183 -23.449 1.00 70.19 78 LYS A CA 1
ATOM 587 C C . LYS A 1 78 ? 5.930 1.135 -24.259 1.00 70.19 78 LYS A C 1
ATOM 589 O O . LYS A 1 78 ? 5.079 1.813 -23.693 1.00 70.19 78 LYS A O 1
ATOM 594 N N . LYS A 1 79 ? 6.193 1.232 -25.558 1.00 68.88 79 LYS A N 1
ATOM 595 C CA . LYS A 1 79 ? 5.370 2.016 -26.477 1.00 68.88 79 LYS A CA 1
ATOM 596 C C . LYS A 1 79 ? 4.390 1.038 -27.107 1.00 68.88 79 LYS A C 1
ATOM 598 O O . LYS A 1 79 ? 4.811 0.147 -27.837 1.00 68.88 79 LYS A O 1
ATOM 603 N N . GLU A 1 80 ? 3.122 1.164 -26.752 1.00 64.44 80 GLU A N 1
ATOM 604 C CA . GLU A 1 80 ? 2.048 0.366 -27.338 1.00 64.44 80 GLU A CA 1
ATOM 605 C C . GLU A 1 80 ? 1.644 1.042 -28.655 1.00 64.44 80 GLU A C 1
ATOM 607 O O . GLU A 1 80 ? 1.323 2.231 -28.656 1.00 64.44 80 GLU A O 1
ATOM 612 N N . LYS A 1 81 ? 1.737 0.325 -29.779 1.00 59.00 81 LYS A N 1
ATOM 613 C CA . LYS A 1 81 ? 1.298 0.820 -31.098 1.00 59.00 81 LYS A CA 1
ATOM 614 C C . LYS A 1 81 ? -0.089 0.309 -31.492 1.00 59.00 81 LYS A C 1
ATOM 616 O O . LYS A 1 81 ? -0.779 1.009 -32.220 1.00 59.00 81 LYS A O 1
ATOM 621 N N . ASP A 1 82 ? -0.492 -0.847 -30.961 1.00 55.41 82 ASP A N 1
ATOM 622 C CA . ASP A 1 82 ? -1.683 -1.575 -31.417 1.00 55.41 82 ASP A CA 1
ATOM 623 C C . ASP A 1 82 ? -2.727 -1.828 -30.308 1.00 55.41 82 ASP A C 1
ATOM 625 O O . ASP A 1 82 ? -3.902 -2.024 -30.611 1.00 55.41 82 ASP A O 1
ATOM 629 N N . GLU A 1 83 ? -2.348 -1.776 -29.023 1.00 55.75 83 GLU A N 1
ATOM 630 C CA . GLU A 1 83 ? -3.272 -1.940 -27.891 1.00 55.75 83 GLU A CA 1
ATOM 631 C C . GLU A 1 83 ? -3.537 -0.625 -27.149 1.00 55.75 83 GLU A C 1
ATOM 633 O O . GLU A 1 83 ? -2.734 0.310 -27.141 1.00 55.75 83 GLU A O 1
ATOM 638 N N . VAL A 1 84 ? -4.709 -0.558 -26.511 1.00 60.16 84 VAL A N 1
ATOM 639 C CA . VAL A 1 84 ? -5.226 0.637 -25.847 1.00 60.16 84 VAL A CA 1
ATOM 640 C C . VAL A 1 84 ? -4.226 1.096 -24.766 1.00 60.16 84 VAL A C 1
ATOM 642 O O . VAL A 1 84 ? -4.048 0.391 -23.766 1.00 60.16 84 VAL A O 1
ATOM 645 N N . PRO A 1 85 ? -3.623 2.298 -24.880 1.00 62.84 85 PRO A N 1
ATOM 646 C CA . PRO A 1 85 ? -2.568 2.792 -23.977 1.00 62.84 85 PRO A CA 1
ATOM 647 C C . PRO A 1 85 ? -2.992 2.884 -22.498 1.00 62.84 85 PRO A C 1
ATOM 649 O O . PRO A 1 85 ? -2.162 3.064 -21.603 1.00 62.84 85 PRO A O 1
ATOM 652 N N . ILE A 1 86 ? -4.290 2.724 -22.238 1.00 64.69 86 ILE A N 1
ATOM 653 C CA . ILE A 1 86 ? -4.925 2.692 -20.925 1.00 64.69 86 ILE A CA 1
ATOM 654 C C . ILE A 1 86 ? -4.402 1.535 -20.065 1.00 64.69 86 ILE A C 1
ATOM 656 O O . ILE A 1 86 ? -4.193 1.748 -18.873 1.00 64.69 86 ILE A O 1
ATOM 660 N N . PHE A 1 87 ? -4.140 0.339 -20.611 1.00 67.56 87 PHE A N 1
ATOM 661 C CA . PHE A 1 87 ? -3.757 -0.814 -19.777 1.00 67.56 87 PHE A CA 1
ATOM 662 C C . PHE A 1 87 ? -2.403 -0.605 -19.080 1.00 67.56 87 PHE A C 1
ATOM 664 O O . PHE A 1 87 ? -2.239 -0.891 -17.894 1.00 67.56 87 PHE A O 1
ATOM 671 N N . MET A 1 88 ? -1.448 0.006 -19.783 1.00 67.94 88 MET A N 1
ATOM 672 C CA . MET A 1 88 ? -0.136 0.347 -19.233 1.00 67.94 88 MET A CA 1
ATOM 673 C C . MET A 1 88 ? -0.211 1.426 -18.138 1.00 67.94 88 MET A C 1
ATOM 675 O O . MET A 1 88 ? 0.611 1.437 -17.213 1.00 67.94 88 MET A O 1
ATOM 679 N N . MET A 1 89 ? -1.182 2.336 -18.242 1.00 72.44 89 MET A N 1
ATOM 680 C CA . MET A 1 89 ? -1.416 3.413 -17.275 1.00 72.44 89 MET A CA 1
ATOM 681 C C . MET A 1 89 ? -2.379 3.031 -16.157 1.00 72.44 89 MET A C 1
ATOM 683 O O . MET A 1 89 ? -2.428 3.731 -15.148 1.00 72.44 89 MET A O 1
ATOM 687 N N . PHE A 1 90 ? -3.102 1.920 -16.292 1.00 79.38 90 PHE A N 1
ATOM 688 C CA . PHE A 1 90 ? -4.151 1.512 -15.365 1.00 79.38 90 PHE A CA 1
ATOM 689 C C . PHE A 1 90 ? -3.659 1.462 -13.915 1.00 79.38 90 PHE A C 1
ATOM 691 O O . PHE A 1 90 ? -4.291 2.036 -13.036 1.00 79.38 90 PHE A O 1
ATOM 698 N N . GLY A 1 91 ? -2.481 0.877 -13.667 1.00 79.12 91 GLY A N 1
ATOM 699 C CA . GLY A 1 91 ? -1.893 0.830 -12.322 1.00 79.12 91 GLY A CA 1
ATOM 700 C C . GLY A 1 91 ? -1.617 2.217 -11.725 1.00 79.12 91 GLY A C 1
ATOM 701 O O . GLY A 1 91 ? -1.909 2.455 -10.554 1.00 79.12 91 GLY A O 1
ATOM 702 N N . VAL A 1 92 ? -1.127 3.158 -12.540 1.00 80.06 92 VAL A N 1
ATOM 703 C CA . VAL A 1 92 ? -0.885 4.545 -12.113 1.00 80.06 92 VAL A CA 1
ATOM 704 C C . VAL A 1 92 ? -2.213 5.254 -11.842 1.00 80.06 92 VAL A C 1
ATOM 706 O O . VAL A 1 92 ? -2.372 5.869 -10.791 1.00 80.06 92 VAL A O 1
ATOM 709 N N . ILE A 1 93 ? -3.195 5.110 -12.733 1.00 83.25 93 ILE A N 1
ATOM 710 C CA . ILE A 1 93 ? -4.527 5.713 -12.591 1.00 83.25 93 ILE A CA 1
ATOM 711 C C . ILE A 1 93 ? -5.212 5.213 -11.313 1.00 83.25 93 ILE A C 1
ATOM 713 O O . ILE A 1 93 ? -5.674 6.023 -10.511 1.00 83.25 93 ILE A O 1
ATOM 717 N N . VAL A 1 94 ? -5.220 3.898 -11.079 1.00 85.44 94 VAL A N 1
ATOM 718 C CA . VAL A 1 94 ? -5.804 3.296 -9.871 1.00 85.44 94 VAL A CA 1
ATOM 719 C C . VAL A 1 94 ? -5.103 3.809 -8.613 1.00 85.44 94 VAL A C 1
ATOM 721 O O . VAL A 1 94 ? -5.779 4.165 -7.650 1.00 85.44 94 VAL A O 1
ATOM 724 N N . SER A 1 95 ? -3.769 3.918 -8.624 1.00 82.25 95 SER A N 1
ATOM 725 C CA . SER A 1 95 ? -3.023 4.446 -7.473 1.00 82.25 95 SER A CA 1
ATOM 726 C C . SER A 1 95 ? -3.355 5.913 -7.166 1.00 82.25 95 SER A C 1
ATOM 728 O O . SER A 1 95 ? -3.542 6.268 -6.003 1.00 82.25 95 SER A O 1
ATOM 730 N N . ILE A 1 96 ? -3.517 6.755 -8.194 1.00 83.62 96 ILE A N 1
ATOM 731 C CA . ILE A 1 96 ? -3.903 8.164 -8.036 1.00 83.62 96 ILE A CA 1
ATOM 732 C C . ILE A 1 96 ? -5.332 8.273 -7.501 1.00 83.62 96 ILE A C 1
ATOM 734 O O . ILE A 1 96 ? -5.574 9.040 -6.571 1.00 83.62 96 ILE A O 1
ATOM 738 N N . ILE A 1 97 ? -6.272 7.490 -8.041 1.00 87.56 97 ILE A N 1
ATOM 739 C CA . ILE A 1 97 ? -7.661 7.464 -7.560 1.00 87.56 97 ILE A CA 1
ATOM 740 C C . ILE A 1 97 ? -7.708 7.027 -6.091 1.00 87.56 97 ILE A C 1
ATOM 742 O O . ILE A 1 97 ? -8.411 7.650 -5.296 1.00 87.56 97 ILE A O 1
ATOM 746 N N . ALA A 1 98 ? -6.938 6.005 -5.708 1.00 85.38 98 ALA A N 1
ATOM 747 C CA . ALA A 1 98 ? -6.872 5.532 -4.328 1.00 85.38 98 ALA A CA 1
ATOM 748 C C . ALA A 1 98 ? -6.336 6.610 -3.366 1.00 85.38 98 ALA A C 1
ATOM 750 O O . ALA A 1 98 ? -6.935 6.846 -2.315 1.00 85.38 98 ALA A O 1
ATOM 751 N N . LEU A 1 99 ? -5.266 7.320 -3.739 1.00 82.56 99 LEU A N 1
ATOM 752 C CA . LEU A 1 99 ? -4.727 8.424 -2.934 1.00 82.56 99 LEU A CA 1
ATOM 753 C C . LEU A 1 99 ? -5.670 9.628 -2.861 1.00 82.56 99 LEU A C 1
ATOM 755 O O . LEU A 1 99 ? -5.829 10.239 -1.799 1.00 82.56 99 LEU A O 1
ATOM 759 N N . ALA A 1 100 ? -6.331 9.965 -3.969 1.00 86.06 100 ALA A N 1
ATOM 760 C CA . ALA A 1 100 ? -7.344 11.010 -3.984 1.00 86.06 100 ALA A CA 1
ATOM 761 C C . ALA A 1 100 ? -8.496 10.640 -3.041 1.00 86.06 100 ALA A C 1
ATOM 763 O O . ALA A 1 100 ? -8.884 11.443 -2.197 1.00 86.06 100 ALA A O 1
ATOM 764 N N . PHE A 1 101 ? -8.975 9.397 -3.095 1.00 87.19 101 PHE A N 1
ATOM 765 C CA . PHE A 1 101 ? -10.011 8.915 -2.190 1.00 87.19 101 PHE A CA 1
ATOM 766 C C . PHE A 1 101 ? -9.578 8.998 -0.719 1.00 87.19 101 PHE A C 1
ATOM 768 O O . PHE A 1 101 ? -10.320 9.532 0.105 1.00 87.19 101 PHE A O 1
ATOM 775 N N . GLN A 1 102 ? -8.359 8.560 -0.389 1.00 84.69 102 GLN A N 1
ATOM 776 C CA . GLN A 1 102 ? -7.809 8.669 0.965 1.00 84.69 102 GLN A CA 1
ATOM 777 C C . GLN A 1 102 ? -7.772 10.125 1.456 1.00 84.69 102 GLN A C 1
ATOM 779 O O . GLN A 1 102 ? -8.247 10.419 2.556 1.00 84.69 102 GLN A O 1
ATOM 784 N N . SER A 1 103 ? -7.249 11.049 0.645 1.00 82.44 103 SER A N 1
ATOM 785 C CA . SER A 1 103 ? -7.163 12.468 1.023 1.00 82.44 103 SER A CA 1
ATOM 786 C C . SER A 1 103 ? -8.544 13.111 1.189 1.00 82.44 103 SER A C 1
ATOM 788 O O . SER A 1 103 ? -8.758 13.856 2.148 1.00 82.44 103 SER A O 1
ATOM 790 N N . ILE A 1 104 ? -9.513 12.759 0.337 1.00 88.19 104 ILE A N 1
ATOM 791 C CA . ILE A 1 104 ? -10.910 13.194 0.461 1.00 88.19 104 ILE A CA 1
ATOM 792 C C . ILE A 1 104 ? -11.519 12.690 1.771 1.00 88.19 104 ILE A C 1
ATOM 794 O O . ILE A 1 104 ? -12.160 13.467 2.482 1.00 88.19 104 ILE A O 1
ATOM 798 N N . VAL A 1 105 ? -11.323 11.415 2.122 1.00 86.88 105 VAL A N 1
ATOM 799 C CA . VAL A 1 105 ? -11.846 10.845 3.375 1.00 86.88 105 VAL A CA 1
ATOM 800 C C . VAL A 1 105 ? -11.264 11.577 4.584 1.00 86.88 105 VAL A C 1
ATOM 802 O O . VAL A 1 105 ? -12.030 12.018 5.443 1.00 86.88 105 VAL A O 1
ATOM 805 N N . ILE A 1 106 ? -9.945 11.784 4.625 1.00 83.06 106 ILE A N 1
ATOM 806 C CA . ILE A 1 106 ? -9.271 12.516 5.712 1.00 83.06 106 ILE A CA 1
ATOM 807 C C . ILE A 1 106 ? -9.792 13.954 5.800 1.00 83.06 106 ILE A C 1
ATOM 809 O O . ILE A 1 106 ? -10.128 14.436 6.885 1.00 83.06 106 ILE A O 1
ATOM 813 N N . TYR A 1 107 ? -9.916 14.636 4.660 1.00 84.31 107 TYR A N 1
ATOM 814 C CA . TYR A 1 107 ? -10.441 15.995 4.602 1.00 84.31 107 TYR A CA 1
ATOM 815 C C . TYR A 1 107 ? -11.873 16.074 5.144 1.00 84.31 107 TYR A C 1
ATOM 817 O O . TYR A 1 107 ? -12.160 16.912 6.000 1.00 84.31 107 TYR A O 1
ATOM 825 N N . ARG A 1 108 ? -12.765 15.171 4.712 1.00 86.75 108 ARG A N 1
ATOM 826 C CA . ARG A 1 108 ? -14.152 15.128 5.204 1.00 86.75 108 ARG A CA 1
ATOM 827 C C . ARG A 1 108 ? -14.215 14.820 6.696 1.00 86.75 108 ARG A C 1
ATOM 829 O O . ARG A 1 108 ? -14.996 15.458 7.398 1.00 86.75 108 ARG A O 1
ATOM 836 N N . GLN A 1 109 ? -13.388 13.898 7.192 1.00 84.69 109 GLN A N 1
ATOM 837 C CA . GLN A 1 109 ? -13.299 13.594 8.624 1.00 84.69 109 GLN A CA 1
ATOM 838 C C . GLN A 1 109 ? -12.861 14.822 9.431 1.00 84.69 109 GLN A C 1
ATOM 840 O O . GLN A 1 109 ? -13.465 15.128 10.461 1.00 84.69 109 GLN A O 1
ATOM 845 N N . ARG A 1 110 ? -11.856 15.560 8.950 1.00 83.69 110 ARG A N 1
ATOM 846 C CA . ARG A 1 110 ? -11.369 16.783 9.599 1.00 83.69 110 ARG A CA 1
ATOM 847 C C . ARG A 1 110 ? -12.410 17.900 9.570 1.00 83.69 110 ARG A C 1
ATOM 849 O O . ARG A 1 110 ? -12.645 18.530 10.596 1.00 83.69 110 ARG A O 1
ATOM 856 N N . HIS A 1 111 ? -13.056 18.116 8.426 1.00 86.75 111 HIS A N 1
ATOM 857 C CA . HIS A 1 111 ? -14.093 19.135 8.272 1.00 86.75 111 HIS A CA 1
ATOM 858 C C . HIS A 1 111 ? -15.305 18.855 9.170 1.00 86.75 111 HIS A C 1
ATOM 860 O O . HIS A 1 111 ? -15.752 19.740 9.896 1.00 86.75 111 HIS A O 1
ATOM 866 N N . TYR A 1 112 ? -15.786 17.608 9.188 1.00 86.00 112 TYR A N 1
ATOM 867 C CA . TYR A 1 112 ? -16.889 17.199 10.056 1.00 86.00 112 TYR A CA 1
ATOM 868 C C . TYR A 1 112 ? -16.555 17.434 11.536 1.00 86.00 112 TYR A C 1
ATOM 870 O O . TYR A 1 112 ? -17.336 18.056 12.253 1.00 86.00 112 TYR A O 1
ATOM 878 N N . ARG A 1 113 ? -15.359 17.031 11.985 1.00 82.00 113 ARG A N 1
ATOM 879 C CA . ARG A 1 113 ? -14.916 17.244 13.374 1.00 82.00 113 ARG A CA 1
ATOM 880 C C . ARG A 1 113 ? -14.776 18.721 13.734 1.00 82.00 113 ARG A C 1
ATOM 882 O O . ARG A 1 113 ? -15.240 19.114 14.799 1.00 82.00 113 ARG A O 1
ATOM 889 N N . ALA A 1 114 ? -14.212 19.531 12.836 1.00 83.75 114 ALA A N 1
ATOM 890 C CA . ALA A 1 114 ? -14.083 20.973 13.033 1.00 83.75 114 ALA A CA 1
ATOM 891 C C . ALA A 1 114 ? -15.453 21.659 13.159 1.00 83.75 114 ALA A C 1
ATOM 893 O O . ALA A 1 114 ? -15.632 22.502 14.032 1.00 83.75 114 ALA A O 1
ATOM 894 N N . SER A 1 115 ? -16.436 21.257 12.344 1.00 85.94 115 SER A N 1
ATOM 895 C CA . SER A 1 115 ? -17.798 21.811 12.404 1.00 85.94 115 SER A CA 1
ATOM 896 C C . SER A 1 115 ? -18.545 21.478 13.702 1.00 85.94 115 SER A C 1
ATOM 898 O O . SER A 1 115 ? -19.423 22.228 14.113 1.00 85.94 115 SER A O 1
ATOM 900 N N . GLN A 1 116 ? -18.187 20.369 14.353 1.00 83.75 116 GLN A N 1
ATOM 901 C CA . GLN A 1 116 ? -18.822 19.869 15.576 1.00 83.75 116 GLN A CA 1
ATOM 902 C C . GLN A 1 116 ? -17.994 20.157 16.844 1.00 83.75 116 GLN A C 1
ATOM 904 O O . GLN A 1 116 ? -18.368 19.718 17.927 1.00 83.75 116 GLN A O 1
ATOM 909 N N . GLY A 1 117 ? -16.850 20.848 16.731 1.00 78.19 117 GLY A N 1
ATOM 910 C CA . GLY A 1 117 ? -15.965 21.145 17.867 1.00 78.19 117 GLY A CA 1
ATOM 911 C C . GLY A 1 117 ? -15.366 19.908 18.555 1.00 78.19 117 GLY A C 1
ATOM 912 O O . GLY A 1 117 ? -14.976 19.981 19.719 1.00 78.19 117 GLY A O 1
ATOM 913 N N . LEU A 1 118 ? -15.310 18.763 17.867 1.00 76.50 118 LEU A N 1
ATOM 914 C CA . LEU A 1 118 ? -14.808 17.503 18.421 1.00 76.50 118 LEU A CA 1
ATOM 915 C C . LEU A 1 118 ? -13.267 17.523 18.491 1.00 76.50 118 LEU A C 1
ATOM 917 O O . LEU A 1 118 ? -12.632 17.891 17.497 1.00 76.50 118 LEU A O 1
ATOM 921 N N . PRO A 1 119 ? -12.646 17.091 19.606 1.00 71.88 119 PRO A N 1
ATOM 922 C CA . PRO A 1 119 ? -11.192 17.003 19.709 1.00 71.88 119 PRO A CA 1
ATOM 923 C C . PRO A 1 119 ? -10.617 15.975 18.725 1.00 71.88 119 PRO A C 1
ATOM 925 O O . PRO A 1 119 ? -11.283 15.018 18.317 1.00 71.88 119 PRO A O 1
ATOM 928 N N . GLU A 1 120 ? -9.351 16.164 18.351 1.00 64.31 120 GLU A N 1
ATOM 929 C CA . GLU A 1 120 ? -8.615 15.217 17.517 1.00 64.31 120 GLU A CA 1
ATOM 930 C C . GLU A 1 120 ? -8.476 13.897 18.294 1.00 64.31 120 GLU A C 1
ATOM 932 O O . GLU A 1 120 ? -7.841 13.835 19.346 1.00 64.31 120 GLU A O 1
ATOM 937 N N . SER A 1 121 ? -9.190 12.853 17.859 1.00 56.41 121 SER A N 1
ATOM 938 C CA . SER A 1 121 ? -9.327 11.629 18.650 1.00 56.41 121 SER A CA 1
ATOM 939 C C . SER A 1 121 ? -7.965 10.954 18.835 1.00 56.41 121 SER A C 1
ATOM 941 O O . SER A 1 121 ? -7.423 10.401 17.880 1.00 56.41 121 SER A O 1
ATOM 943 N N . MET A 1 122 ? -7.458 10.918 20.071 1.00 52.16 122 MET A N 1
ATOM 944 C CA . MET A 1 122 ? -6.208 10.232 20.445 1.00 52.16 122 MET A CA 1
ATOM 945 C C . MET A 1 122 ? -6.258 8.711 20.196 1.00 52.16 122 MET A C 1
ATOM 947 O O . MET A 1 122 ? -5.227 8.045 20.160 1.00 52.16 122 MET A O 1
ATOM 951 N N . ARG A 1 123 ? -7.459 8.144 20.010 1.00 54.97 123 ARG A N 1
ATOM 952 C CA . ARG A 1 123 ? -7.670 6.724 19.717 1.00 54.97 123 ARG A CA 1
ATOM 953 C C . ARG A 1 123 ? -8.669 6.576 18.574 1.00 54.97 123 ARG A C 1
ATOM 955 O O . ARG A 1 123 ? -9.831 6.948 18.718 1.00 54.97 123 ARG A O 1
ATOM 962 N N . ALA A 1 124 ? -8.207 6.052 17.442 1.00 60.84 124 ALA A N 1
ATOM 963 C CA . ALA A 1 124 ? -9.019 5.794 16.256 1.00 60.84 124 ALA A CA 1
ATOM 964 C C . ALA A 1 124 ? -9.951 4.593 16.495 1.00 60.84 124 ALA A C 1
ATOM 966 O O . ALA A 1 124 ? -9.690 3.487 16.034 1.00 60.84 124 ALA A O 1
ATOM 967 N N . LYS A 1 125 ? -11.013 4.797 17.275 1.00 64.56 125 LYS A N 1
ATOM 968 C CA . LYS A 1 125 ? -12.061 3.798 17.487 1.00 64.56 125 LYS A CA 1
ATOM 969 C C . LYS A 1 125 ? -13.202 4.042 16.506 1.00 64.56 125 LYS A C 1
ATOM 971 O O . LYS A 1 125 ? -13.606 5.192 16.322 1.00 64.56 125 LYS A O 1
ATOM 976 N N . VAL A 1 126 ? -13.718 2.982 15.887 1.00 68.19 126 VAL A N 1
ATOM 977 C CA . VAL A 1 126 ? -14.824 3.082 14.923 1.00 68.19 126 VAL A CA 1
ATOM 978 C C . VAL A 1 126 ? -16.146 3.296 15.664 1.00 68.19 126 VAL A C 1
ATOM 980 O O . VAL A 1 126 ? -16.983 4.072 15.201 1.00 68.19 126 VAL A O 1
ATOM 983 N N . PHE A 1 127 ? -16.305 2.692 16.849 1.00 68.75 127 PHE A N 1
ATOM 984 C CA . PHE A 1 127 ? -17.488 2.854 17.701 1.00 68.75 127 PHE A CA 1
ATOM 985 C C . PHE A 1 127 ? -17.122 3.436 19.080 1.00 68.75 127 PHE A C 1
ATOM 987 O O . PHE A 1 127 ? -16.819 2.689 20.017 1.00 68.75 127 PHE A O 1
ATOM 994 N N . PRO A 1 128 ? -17.148 4.772 19.253 1.00 62.25 128 PRO A N 1
ATOM 995 C CA . PRO A 1 128 ? -16.776 5.410 20.519 1.00 62.25 128 PRO A CA 1
ATOM 996 C C . PRO A 1 128 ? -17.625 4.928 21.710 1.00 62.25 128 PRO A C 1
ATOM 998 O O . PRO A 1 128 ? -17.076 4.735 22.793 1.00 62.25 128 PRO A O 1
ATOM 1001 N N . ASP A 1 129 ? -18.902 4.604 21.486 1.00 61.53 129 ASP A N 1
ATOM 1002 C CA . ASP A 1 129 ? -19.870 4.238 22.535 1.00 61.53 129 ASP A CA 1
ATOM 1003 C C . ASP A 1 129 ? -19.725 2.804 23.083 1.00 61.53 129 ASP A C 1
ATOM 1005 O O . ASP A 1 129 ? -20.459 2.392 23.985 1.00 61.53 129 ASP A O 1
ATOM 1009 N N . PHE A 1 130 ? -18.799 1.996 22.552 1.00 60.06 130 PHE A N 1
ATOM 1010 C CA . PHE A 1 130 ? -18.661 0.610 22.996 1.00 60.06 130 PHE A CA 1
ATOM 1011 C C . PHE A 1 130 ? -17.871 0.495 24.312 1.00 60.06 130 PHE A C 1
ATOM 1013 O O . PHE A 1 130 ? -16.639 0.574 24.319 1.00 60.06 130 PHE A O 1
ATOM 1020 N N . HIS A 1 131 ? -18.552 0.248 25.430 1.00 63.78 131 HIS A N 1
ATOM 1021 C CA . HIS A 1 131 ? -17.901 -0.070 26.704 1.00 63.78 131 HIS A CA 1
ATOM 1022 C C . HIS A 1 131 ? -17.464 -1.542 26.777 1.00 63.78 131 HIS A C 1
ATOM 1024 O O . HIS A 1 131 ? -18.235 -2.459 26.497 1.00 63.78 131 HIS A O 1
ATOM 1030 N N . HIS A 1 132 ? -16.227 -1.764 27.236 1.00 60.19 132 HIS A N 1
ATOM 1031 C CA . HIS A 1 132 ? -15.567 -3.075 27.362 1.00 60.19 132 HIS A CA 1
ATOM 1032 C C . HIS A 1 132 ? -16.358 -4.110 28.198 1.00 60.19 132 HIS A C 1
ATOM 1034 O O . HIS A 1 132 ? -16.086 -5.304 28.110 1.00 60.19 132 HIS A O 1
ATOM 1040 N N . SER A 1 133 ? -17.333 -3.665 29.001 1.00 62.97 133 SER A N 1
ATOM 1041 C CA . SER A 1 133 ? -18.164 -4.503 29.875 1.00 62.97 133 SER A CA 1
ATOM 1042 C C . SER A 1 133 ? -19.351 -5.184 29.177 1.00 62.97 133 SER A C 1
ATOM 1044 O O . SER A 1 133 ? -19.971 -6.060 29.773 1.00 62.97 133 SER A O 1
ATOM 1046 N N . HIS A 1 134 ? -19.690 -4.821 27.932 1.00 64.31 134 HIS A N 1
ATOM 1047 C CA . HIS A 1 134 ? -20.864 -5.357 27.221 1.00 64.31 134 HIS A CA 1
ATOM 1048 C C . HIS A 1 134 ? -20.546 -6.405 26.144 1.00 64.31 134 HIS A C 1
ATOM 1050 O O . HIS A 1 134 ? -21.440 -6.787 25.389 1.00 64.31 134 HIS A O 1
ATOM 1056 N N . TYR A 1 135 ? -19.304 -6.899 26.084 1.00 62.34 135 TYR A N 1
ATOM 1057 C CA . TYR A 1 135 ? -18.884 -7.908 25.101 1.00 62.34 135 TYR A CA 1
ATOM 1058 C C . TYR A 1 135 ? -19.770 -9.172 25.130 1.00 62.34 135 TYR A C 1
ATOM 1060 O O . TYR A 1 135 ? -20.143 -9.672 24.073 1.00 62.34 135 TYR A O 1
ATOM 1068 N N . ASP A 1 136 ? -20.189 -9.617 26.318 1.00 65.88 136 ASP A N 1
ATOM 1069 C CA . ASP A 1 136 ? -20.910 -10.888 26.508 1.00 65.88 136 ASP A CA 1
ATOM 1070 C C . ASP A 1 136 ? -22.433 -10.784 26.306 1.00 65.88 136 ASP A C 1
ATOM 1072 O O . ASP A 1 136 ? -23.179 -11.739 26.508 1.00 65.88 136 ASP A O 1
ATOM 1076 N N . ARG A 1 137 ? -22.938 -9.601 25.932 1.00 73.75 137 ARG A N 1
ATOM 1077 C CA . ARG A 1 137 ? -24.384 -9.331 25.898 1.00 73.75 137 ARG A CA 1
ATOM 1078 C C . ARG A 1 137 ? -25.050 -9.777 24.592 1.00 73.75 137 ARG A C 1
ATOM 1080 O O . ARG A 1 137 ? -26.250 -10.031 24.576 1.00 73.75 137 ARG A O 1
ATOM 1087 N N . SER A 1 138 ? -24.304 -9.811 23.482 1.00 77.62 138 SER A N 1
ATOM 1088 C CA . SER A 1 138 ? -24.794 -10.228 22.159 1.00 77.62 138 SER A CA 1
ATOM 1089 C C . SER A 1 138 ? -23.641 -10.443 21.170 1.00 77.62 138 SER A C 1
ATOM 1091 O O . SER A 1 138 ? -22.640 -9.731 21.212 1.00 77.62 138 SER A O 1
ATOM 1093 N N . LEU A 1 139 ? -23.829 -11.334 20.191 1.00 80.38 139 LEU A N 1
ATOM 1094 C CA . LEU A 1 139 ? -22.887 -11.592 19.089 1.00 80.38 139 LEU A CA 1
ATOM 1095 C C . LEU A 1 139 ? -22.551 -10.309 18.298 1.00 80.38 139 LEU A C 1
ATOM 1097 O O . LEU A 1 139 ? -21.408 -10.086 17.905 1.00 80.38 139 LEU A O 1
ATOM 1101 N N . LYS A 1 140 ? -23.523 -9.398 18.148 1.00 80.19 140 LYS A N 1
ATOM 1102 C CA . LYS A 1 140 ? -23.311 -8.083 17.519 1.00 80.19 140 LYS A CA 1
ATOM 1103 C C . LYS A 1 140 ? -22.292 -7.231 18.289 1.00 80.19 140 LYS A C 1
ATOM 1105 O O . LYS A 1 140 ? -21.448 -6.582 17.677 1.00 80.19 140 LYS A O 1
ATOM 1110 N N . HIS A 1 141 ? -22.355 -7.253 19.618 1.00 77.44 141 HIS A N 1
ATOM 1111 C CA . HIS A 1 141 ? -21.429 -6.531 20.492 1.00 77.44 141 HIS A CA 1
ATOM 1112 C C . HIS A 1 141 ? -20.039 -7.176 20.513 1.00 77.44 141 HIS A C 1
ATOM 1114 O O . HIS A 1 141 ? -19.039 -6.461 20.534 1.00 77.44 141 HIS A O 1
ATOM 1120 N N . ALA A 1 142 ? -19.959 -8.504 20.400 1.00 76.88 142 ALA A N 1
ATOM 1121 C CA . ALA A 1 142 ? -18.691 -9.210 20.233 1.00 76.88 142 ALA A CA 1
ATOM 1122 C C . ALA A 1 142 ? -17.983 -8.848 18.910 1.00 76.88 142 ALA A C 1
ATOM 1124 O O . ALA A 1 142 ? -16.772 -8.634 18.905 1.00 76.88 142 ALA A O 1
ATOM 1125 N N . ILE A 1 143 ? -18.721 -8.704 17.801 1.00 81.69 143 ILE A N 1
ATOM 1126 C CA . ILE A 1 143 ? -18.146 -8.270 16.512 1.00 81.69 143 ILE A CA 1
ATOM 1127 C C . ILE A 1 143 ? -17.657 -6.817 16.589 1.00 81.69 143 ILE A C 1
ATOM 1129 O O . ILE A 1 143 ? -16.556 -6.520 16.131 1.00 81.69 143 ILE A O 1
ATOM 1133 N N . GLN A 1 144 ? -18.432 -5.917 17.205 1.00 80.56 144 GLN A N 1
ATOM 1134 C CA . GLN A 1 144 ? -18.007 -4.527 17.430 1.00 80.56 144 GLN A CA 1
ATOM 1135 C C . GLN A 1 144 ? -16.716 -4.460 18.259 1.00 80.56 144 GLN A C 1
ATOM 1137 O O . GLN A 1 144 ? -15.790 -3.734 17.904 1.00 80.56 144 GLN A O 1
ATOM 1142 N N . PHE A 1 145 ? -16.618 -5.279 19.310 1.00 80.56 145 PHE A N 1
ATOM 1143 C CA . PHE A 1 145 ? -15.399 -5.415 20.101 1.00 80.56 145 PHE A CA 1
ATOM 1144 C C . PHE A 1 145 ? -14.209 -5.920 19.274 1.00 80.56 145 PHE A C 1
ATOM 1146 O O . PHE A 1 145 ? -13.109 -5.384 19.401 1.00 80.56 145 PHE A O 1
ATOM 1153 N N . LEU A 1 146 ? -14.415 -6.926 18.420 1.00 81.69 146 LEU A N 1
ATOM 1154 C CA . LEU A 1 146 ? -13.354 -7.483 17.582 1.00 81.69 146 LEU A CA 1
ATOM 1155 C C . LEU A 1 146 ? -12.843 -6.457 16.561 1.00 81.69 146 LEU A C 1
ATOM 1157 O O . LEU A 1 146 ? -11.644 -6.397 16.318 1.00 81.69 146 LEU A O 1
ATOM 1161 N N . ILE A 1 147 ? -13.710 -5.604 16.014 1.00 81.75 147 ILE A N 1
ATOM 1162 C CA . ILE A 1 147 ? -13.292 -4.542 15.087 1.00 81.75 147 ILE A CA 1
ATOM 1163 C C . ILE A 1 147 ? -12.453 -3.475 15.805 1.00 81.75 147 ILE A C 1
ATOM 1165 O O . ILE A 1 147 ? -11.405 -3.084 15.296 1.00 81.75 147 ILE A O 1
ATOM 1169 N N . ASP A 1 148 ? -12.868 -3.032 16.994 1.00 82.81 148 ASP A N 1
ATOM 1170 C CA . ASP A 1 148 ? -12.180 -1.945 17.706 1.00 82.81 148 ASP A CA 1
ATOM 1171 C C . ASP A 1 148 ? -10.921 -2.399 18.472 1.00 82.81 148 ASP A C 1
ATOM 1173 O O . ASP A 1 148 ? -9.952 -1.647 18.575 1.00 82.81 148 ASP A O 1
ATOM 1177 N N . TYR A 1 149 ? -10.918 -3.615 19.030 1.00 79.38 149 TYR A N 1
ATOM 1178 C CA . TYR A 1 149 ? -9.846 -4.129 19.899 1.00 79.38 149 TYR A CA 1
ATOM 1179 C C . TYR A 1 149 ? -9.183 -5.409 19.384 1.00 79.38 149 TYR A C 1
ATOM 1181 O O . TYR A 1 149 ? -8.236 -5.890 20.011 1.00 79.38 149 TYR A O 1
ATOM 1189 N N . GLY A 1 150 ? -9.633 -5.973 18.261 1.00 82.00 150 GLY A N 1
ATOM 1190 C CA . GLY A 1 150 ? -9.112 -7.238 17.739 1.00 82.00 150 GLY A CA 1
ATOM 1191 C C . GLY A 1 150 ? -7.615 -7.179 17.473 1.00 82.00 150 GLY A C 1
ATOM 1192 O O . GLY A 1 150 ? -6.874 -7.979 18.034 1.00 82.00 150 GLY A O 1
ATOM 1193 N N . PHE A 1 151 ? -7.146 -6.186 16.711 1.00 82.38 151 PHE A N 1
ATOM 1194 C CA . PHE A 1 151 ? -5.711 -6.036 16.445 1.00 82.38 151 PHE A CA 1
ATOM 1195 C C . PHE A 1 151 ? -4.918 -5.605 17.688 1.00 82.38 151 PHE A C 1
ATOM 1197 O O . PHE A 1 151 ? -3.771 -5.998 17.853 1.00 82.38 151 PHE A O 1
ATOM 1204 N N . TYR A 1 152 ? -5.528 -4.867 18.618 1.00 82.50 152 TYR A N 1
ATOM 1205 C CA . TYR A 1 152 ? -4.866 -4.513 19.877 1.00 82.50 152 TYR A CA 1
ATOM 1206 C C . TYR A 1 152 ? -4.609 -5.744 20.763 1.00 82.50 152 TYR A C 1
ATOM 1208 O O . TYR A 1 152 ? -3.542 -5.873 21.354 1.00 82.50 152 TYR A O 1
ATOM 1216 N N . LYS A 1 153 ? -5.567 -6.676 20.844 1.00 82.81 153 LYS A N 1
ATOM 1217 C CA . LYS A 1 153 ? -5.464 -7.871 21.698 1.00 82.81 153 LYS A CA 1
ATOM 1218 C C . LYS A 1 153 ? -4.759 -9.049 21.014 1.00 82.81 153 LYS A C 1
ATOM 1220 O O . LYS A 1 153 ? -4.017 -9.776 21.674 1.00 82.81 153 LYS A O 1
ATOM 1225 N N . PHE A 1 154 ? -5.000 -9.235 19.717 1.00 85.38 154 PHE A N 1
ATOM 1226 C CA . PHE A 1 154 ? -4.542 -10.378 18.919 1.00 85.38 154 PHE A CA 1
ATOM 1227 C C . PHE A 1 154 ? -3.554 -9.996 17.807 1.00 85.38 154 PHE A C 1
ATOM 1229 O O . PHE A 1 154 ? -3.206 -10.845 16.994 1.00 85.38 154 PHE A O 1
ATOM 1236 N N . GLY A 1 155 ? -3.071 -8.751 17.748 1.00 85.19 155 GLY A N 1
ATOM 1237 C CA . GLY A 1 155 ? -2.205 -8.277 16.660 1.00 85.19 155 GLY A CA 1
ATOM 1238 C C . GLY A 1 155 ? -0.957 -9.131 16.459 1.00 85.19 155 GLY A C 1
ATOM 1239 O O . GLY A 1 155 ? -0.669 -9.524 15.334 1.00 85.19 155 GLY A O 1
ATOM 1240 N N . LEU A 1 156 ? -0.274 -9.513 17.546 1.00 86.00 156 LEU A N 1
ATOM 1241 C CA . LEU A 1 156 ? 0.891 -10.403 17.471 1.00 86.00 156 LEU A CA 1
ATOM 1242 C C . LEU A 1 156 ? 0.535 -11.768 16.860 1.00 86.00 156 LEU A C 1
ATOM 1244 O O . LEU A 1 156 ? 1.264 -12.266 16.010 1.00 86.00 156 LEU A O 1
ATOM 1248 N N . GLU A 1 157 ? -0.587 -12.362 17.267 1.00 89.75 157 GLU A N 1
ATOM 1249 C CA . GLU A 1 157 ? -1.035 -13.667 16.764 1.00 89.75 157 GLU A CA 1
ATOM 1250 C C . GLU A 1 157 ? -1.398 -13.587 15.278 1.00 89.75 157 GLU A C 1
ATOM 1252 O O . GLU A 1 157 ? -0.969 -14.431 14.493 1.00 89.75 157 GLU A O 1
ATOM 1257 N N . ILE A 1 158 ? -2.108 -12.531 14.871 1.00 90.06 158 ILE A N 1
ATOM 1258 C CA . ILE A 1 158 ? -2.464 -12.275 13.469 1.00 90.06 158 ILE A CA 1
ATOM 1259 C C . ILE A 1 158 ? -1.198 -12.092 12.620 1.00 90.06 158 ILE A C 1
ATOM 1261 O O . ILE A 1 158 ? -1.090 -12.692 11.551 1.00 90.06 158 ILE A O 1
ATOM 1265 N N . CYS A 1 159 ? -0.218 -11.320 13.099 1.00 89.12 159 CYS A N 1
ATOM 1266 C CA . CYS A 1 159 ? 1.060 -11.131 12.412 1.00 89.12 159 CYS A CA 1
ATOM 1267 C C . CYS A 1 159 ? 1.850 -12.443 12.289 1.00 89.12 159 CYS A C 1
ATOM 1269 O O . CYS A 1 159 ? 2.397 -12.722 11.225 1.00 89.12 159 CYS A O 1
ATOM 1271 N N . LEU A 1 160 ? 1.888 -13.271 13.340 1.00 89.38 160 LEU A N 1
ATOM 1272 C CA . LEU A 1 160 ? 2.551 -14.581 13.302 1.00 89.38 160 LEU A CA 1
ATOM 1273 C C . LEU A 1 160 ? 1.880 -15.530 12.303 1.00 89.38 160 LEU A C 1
ATOM 1275 O O . LEU A 1 160 ? 2.579 -16.193 11.537 1.00 89.38 160 LEU A O 1
ATOM 1279 N N . ILE A 1 161 ? 0.544 -15.562 12.262 1.00 92.12 161 ILE A N 1
ATOM 1280 C CA . ILE A 1 161 ? -0.210 -16.360 11.284 1.00 92.12 161 ILE A CA 1
ATOM 1281 C C . ILE A 1 161 ? 0.079 -15.868 9.861 1.00 92.12 161 ILE A C 1
ATOM 1283 O O . ILE A 1 161 ? 0.367 -16.683 8.987 1.00 92.12 161 ILE A O 1
ATOM 1287 N N . ALA A 1 162 ? 0.061 -14.553 9.625 1.00 90.62 162 ALA A N 1
ATOM 1288 C CA . ALA A 1 162 ? 0.360 -13.973 8.316 1.00 90.62 162 ALA A CA 1
ATOM 1289 C C . ALA A 1 162 ? 1.789 -14.300 7.848 1.00 90.62 162 ALA A C 1
ATOM 1291 O O . ALA A 1 162 ? 1.972 -14.739 6.713 1.00 90.62 162 ALA A O 1
ATOM 1292 N N . MET A 1 163 ? 2.788 -14.168 8.731 1.00 89.56 163 MET A N 1
ATOM 1293 C CA . MET A 1 163 ? 4.168 -14.571 8.433 1.00 89.56 163 MET A CA 1
ATOM 1294 C C . MET A 1 163 ? 4.273 -16.076 8.156 1.00 89.56 163 MET A C 1
ATOM 1296 O O . MET A 1 163 ? 4.988 -16.480 7.242 1.00 89.56 163 MET A O 1
ATOM 1300 N N . GLY A 1 164 ? 3.541 -16.909 8.901 1.00 91.06 164 GLY A N 1
ATOM 1301 C CA . GLY A 1 164 ? 3.477 -18.349 8.654 1.00 91.06 164 GLY A CA 1
ATOM 1302 C C . GLY A 1 164 ? 2.917 -18.673 7.268 1.00 91.06 164 GLY A C 1
ATOM 1303 O O . GLY A 1 164 ? 3.502 -19.473 6.542 1.00 91.06 164 GLY A O 1
ATOM 1304 N N . ILE A 1 165 ? 1.830 -18.013 6.859 1.00 92.69 165 ILE A N 1
ATOM 1305 C CA . ILE A 1 165 ? 1.246 -18.173 5.518 1.00 92.69 165 ILE A CA 1
ATOM 1306 C C . ILE A 1 165 ? 2.254 -17.765 4.433 1.00 92.69 165 ILE A C 1
ATOM 1308 O O . ILE A 1 165 ? 2.403 -18.482 3.444 1.00 92.69 165 ILE A O 1
ATOM 1312 N N . GLU A 1 166 ? 2.977 -16.656 4.614 1.00 89.75 166 GLU A N 1
ATOM 1313 C CA . GLU A 1 166 ? 4.002 -16.214 3.657 1.00 89.75 166 GLU A CA 1
ATOM 1314 C C . GLU A 1 166 ? 5.112 -17.263 3.482 1.00 89.75 166 GLU A C 1
ATOM 1316 O O . GLU A 1 166 ? 5.498 -17.572 2.351 1.00 89.75 166 GLU A O 1
ATOM 1321 N N . VAL A 1 167 ? 5.566 -17.867 4.584 1.00 91.94 167 VAL A N 1
ATOM 1322 C CA . VAL A 1 167 ? 6.535 -18.974 4.577 1.00 91.94 167 VAL A CA 1
ATOM 1323 C C . VAL A 1 167 ? 6.001 -20.173 3.791 1.00 91.94 167 VAL A C 1
ATOM 1325 O O . VAL A 1 167 ? 6.713 -20.705 2.936 1.00 91.94 167 VAL A O 1
ATOM 1328 N N . PHE A 1 168 ? 4.753 -20.581 4.049 1.00 89.38 168 PHE A N 1
ATOM 1329 C CA . PHE A 1 168 ? 4.126 -21.715 3.362 1.00 89.38 168 PHE A CA 1
ATOM 1330 C C . PHE A 1 168 ? 3.974 -21.489 1.858 1.00 89.38 168 PHE A C 1
ATOM 1332 O O . PHE A 1 168 ? 4.084 -22.440 1.090 1.00 89.38 168 PHE A O 1
ATOM 1339 N N . ILE A 1 169 ? 3.718 -20.252 1.428 1.00 91.31 169 ILE A N 1
ATOM 1340 C CA . ILE A 1 169 ? 3.557 -19.932 0.006 1.00 91.31 169 ILE A CA 1
ATOM 1341 C C . ILE A 1 169 ? 4.915 -19.869 -0.705 1.00 91.31 169 ILE A C 1
ATOM 1343 O O . ILE A 1 169 ? 5.026 -20.344 -1.835 1.00 91.31 169 ILE A O 1
ATOM 1347 N N . ARG A 1 170 ? 5.943 -19.275 -0.082 1.00 90.00 170 ARG A N 1
ATOM 1348 C CA . ARG A 1 170 ? 7.251 -19.070 -0.730 1.00 90.00 170 ARG A CA 1
ATOM 1349 C C . ARG A 1 170 ? 8.109 -20.329 -0.810 1.00 90.00 170 ARG A C 1
ATOM 1351 O O . ARG A 1 170 ? 8.708 -20.563 -1.855 1.00 90.00 170 ARG A O 1
ATOM 1358 N N . MET A 1 171 ? 8.188 -21.104 0.276 1.00 88.94 171 MET A N 1
ATOM 1359 C CA . MET A 1 171 ? 9.021 -22.318 0.379 1.00 88.94 171 MET A CA 1
ATOM 1360 C C . MET A 1 171 ? 10.468 -22.151 -0.146 1.00 88.94 171 MET A C 1
ATOM 1362 O O . MET A 1 171 ? 11.017 -23.055 -0.772 1.00 88.94 171 MET A O 1
ATOM 1366 N N . ASP A 1 172 ? 11.096 -20.997 0.095 1.00 92.19 172 ASP A N 1
ATOM 1367 C CA . ASP A 1 172 ? 12.443 -20.653 -0.377 1.00 92.19 172 ASP A CA 1
ATOM 1368 C C . ASP A 1 172 ? 13.426 -20.370 0.783 1.00 92.19 172 ASP A C 1
ATOM 1370 O O . ASP A 1 172 ? 13.095 -20.479 1.966 1.00 92.19 172 ASP A O 1
ATOM 1374 N N . ALA A 1 173 ? 14.675 -20.011 0.463 1.00 88.56 173 ALA A N 1
ATOM 1375 C CA . ALA A 1 173 ? 15.690 -19.698 1.476 1.00 88.56 173 ALA A CA 1
ATOM 1376 C C . ALA A 1 173 ? 15.316 -18.483 2.351 1.00 88.56 173 ALA A C 1
ATOM 1378 O O . ALA A 1 173 ? 15.709 -18.416 3.516 1.00 88.56 173 ALA A O 1
ATOM 1379 N N . LEU A 1 174 ? 14.534 -17.536 1.817 1.00 87.88 174 LEU A N 1
ATOM 1380 C CA . LEU A 1 174 ? 14.021 -16.399 2.584 1.00 87.88 174 LEU A CA 1
ATOM 1381 C C . LEU A 1 174 ? 12.961 -16.853 3.590 1.00 87.88 174 LEU A C 1
ATOM 1383 O O . LEU A 1 174 ? 12.981 -16.401 4.736 1.00 87.88 174 LEU A O 1
ATOM 1387 N N . ALA A 1 175 ? 12.104 -17.803 3.209 1.00 88.69 175 ALA A N 1
ATOM 1388 C CA . ALA A 1 175 ? 11.144 -18.419 4.116 1.00 88.69 175 ALA A CA 1
ATOM 1389 C C . ALA A 1 175 ? 11.840 -19.086 5.318 1.00 88.69 175 ALA A C 1
ATOM 1391 O O . ALA A 1 175 ? 11.366 -18.949 6.443 1.00 88.69 175 ALA A O 1
ATOM 1392 N N . ALA A 1 176 ? 13.007 -19.715 5.124 1.00 89.00 176 ALA A N 1
ATOM 1393 C CA . ALA A 1 176 ? 13.783 -20.297 6.225 1.00 89.00 176 ALA A CA 1
ATOM 1394 C C . ALA A 1 176 ? 14.270 -19.240 7.239 1.00 89.00 176 ALA A C 1
ATOM 1396 O O . ALA A 1 176 ? 14.176 -19.448 8.451 1.00 89.00 176 ALA A O 1
ATOM 1397 N N . ILE A 1 177 ? 14.733 -18.080 6.761 1.00 91.00 177 ILE A N 1
ATOM 1398 C CA . ILE A 1 177 ? 15.090 -16.946 7.631 1.00 91.00 177 ILE A CA 1
ATOM 1399 C C . ILE A 1 177 ? 13.845 -16.447 8.373 1.00 91.00 177 ILE A C 1
ATOM 1401 O O . ILE A 1 177 ? 13.895 -16.159 9.568 1.00 91.00 177 ILE A O 1
ATOM 1405 N N . GLN A 1 178 ? 12.708 -16.384 7.689 1.00 89.38 178 GLN A N 1
ATOM 1406 C CA . GLN A 1 178 ? 11.453 -15.911 8.263 1.00 89.38 178 GLN A CA 1
ATOM 1407 C C . GLN A 1 178 ? 10.904 -16.873 9.334 1.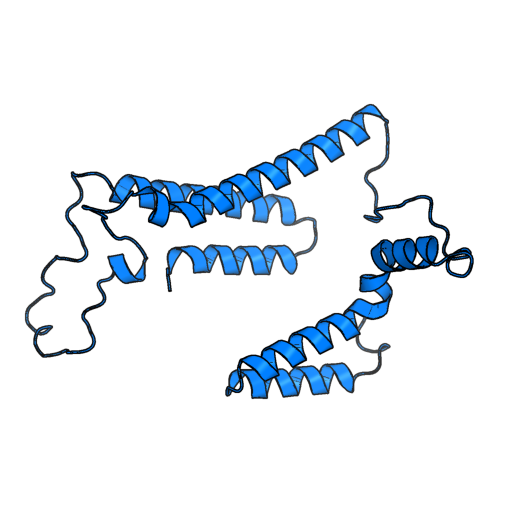00 89.38 178 GLN A C 1
ATOM 1409 O O . GLN A 1 178 ? 10.415 -16.416 10.366 1.00 89.38 178 GLN A O 1
ATOM 1414 N N . CYS A 1 179 ? 11.098 -18.190 9.188 1.00 89.38 179 CYS A N 1
ATOM 1415 C CA . CYS A 1 179 ? 10.831 -19.171 10.248 1.00 89.38 179 CYS A CA 1
ATOM 1416 C C . CYS A 1 179 ? 11.639 -18.903 11.523 1.00 89.38 179 CYS A C 1
ATOM 1418 O O . CYS A 1 179 ? 11.102 -19.035 12.624 1.00 89.38 179 CYS A O 1
ATOM 1420 N N . PHE A 1 180 ? 12.911 -18.513 11.393 1.00 90.19 180 PHE A N 1
ATOM 1421 C CA . PHE A 1 180 ? 13.746 -18.173 12.546 1.00 90.19 180 PHE A CA 1
ATOM 1422 C C . PHE A 1 180 ? 13.198 -16.954 13.305 1.00 90.19 180 PHE A C 1
ATOM 1424 O O . PHE A 1 180 ? 13.117 -16.979 14.533 1.00 90.19 180 PHE A O 1
ATOM 1431 N N . TRP A 1 181 ? 12.738 -15.925 12.586 1.00 87.44 181 TRP A N 1
ATOM 1432 C CA . TRP A 1 181 ? 12.063 -14.769 13.189 1.00 87.44 181 TRP A CA 1
ATOM 1433 C C . TRP A 1 181 ? 10.754 -15.147 13.888 1.00 87.44 181 TRP A C 1
ATOM 1435 O O . TRP A 1 181 ? 10.520 -14.712 15.016 1.00 87.44 181 TRP A O 1
ATOM 1445 N N . ILE A 1 182 ? 9.924 -15.992 13.265 1.00 89.25 182 ILE A N 1
ATOM 1446 C CA . ILE A 1 182 ? 8.687 -16.502 13.880 1.00 89.25 182 ILE A CA 1
ATOM 1447 C C . ILE A 1 182 ? 9.007 -17.243 15.184 1.00 89.25 182 ILE A C 1
ATOM 1449 O O . ILE A 1 182 ? 8.348 -17.002 16.193 1.00 89.25 182 ILE A O 1
ATOM 1453 N N . LEU A 1 183 ? 10.035 -18.099 15.193 1.00 88.44 183 LEU A N 1
ATOM 1454 C CA . LEU A 1 183 ? 10.460 -18.831 16.388 1.00 88.44 183 LEU A CA 1
ATOM 1455 C C . LEU A 1 183 ? 10.925 -17.877 17.499 1.00 88.44 183 LEU A C 1
ATOM 1457 O O . LEU A 1 183 ? 10.510 -18.032 18.646 1.00 88.44 183 LEU A O 1
ATOM 1461 N N . LEU A 1 184 ? 11.729 -16.864 17.162 1.00 88.38 184 LEU A N 1
ATOM 1462 C CA . LEU A 1 184 ? 12.167 -15.835 18.111 1.00 88.38 184 LEU A CA 1
ATOM 1463 C C . LEU A 1 184 ? 10.984 -15.091 18.745 1.00 88.38 184 LEU A C 1
ATOM 1465 O O . LEU A 1 184 ? 10.935 -14.939 19.967 1.00 88.38 184 LEU A O 1
ATOM 1469 N N . PHE A 1 185 ? 10.019 -14.654 17.935 1.00 86.56 185 PHE A N 1
ATOM 1470 C CA . PHE A 1 185 ? 8.840 -13.939 18.429 1.00 86.56 185 PHE A CA 1
ATOM 1471 C C . PHE A 1 185 ? 7.867 -14.839 19.197 1.00 86.56 185 PHE A C 1
ATOM 1473 O O . PHE A 1 185 ? 7.236 -14.371 20.141 1.00 86.56 185 PHE A O 1
ATOM 1480 N N . ALA A 1 186 ? 7.758 -16.120 18.838 1.00 84.31 186 ALA A N 1
ATOM 1481 C CA . ALA A 1 186 ? 6.904 -17.080 19.536 1.00 84.31 186 ALA A CA 1
ATOM 1482 C C . ALA A 1 186 ? 7.475 -17.502 20.903 1.00 84.31 186 ALA A C 1
ATOM 1484 O O . ALA A 1 186 ? 6.710 -17.741 21.839 1.00 84.31 186 ALA A O 1
ATOM 1485 N N . LEU A 1 187 ? 8.805 -17.596 21.029 1.00 82.38 187 LEU A N 1
ATOM 1486 C CA . LEU A 1 187 ? 9.478 -17.994 22.271 1.00 82.38 187 LEU A CA 1
ATO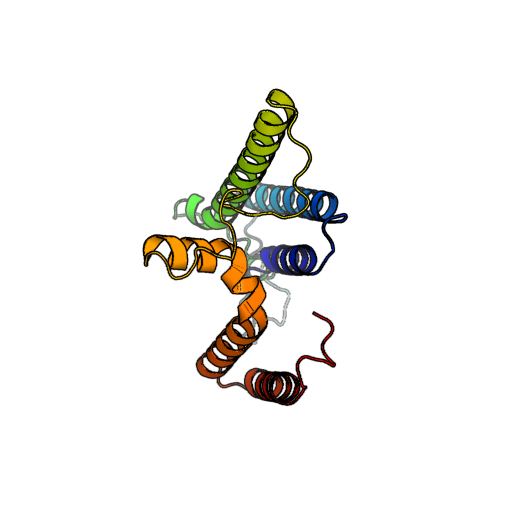M 1487 C C . LEU A 1 187 ? 9.678 -16.829 23.252 1.00 82.38 187 LEU A C 1
ATOM 1489 O O . LEU A 1 187 ? 9.738 -17.055 24.465 1.00 82.38 187 LEU A O 1
ATOM 1493 N N . ASN A 1 188 ? 9.759 -15.587 22.766 1.00 80.12 188 ASN A N 1
ATOM 1494 C CA . ASN A 1 188 ? 9.830 -14.417 23.636 1.00 80.12 188 ASN A CA 1
ATOM 1495 C C . ASN A 1 188 ? 8.484 -14.170 24.332 1.00 80.12 188 ASN A C 1
ATOM 1497 O O . ASN A 1 188 ? 7.452 -13.936 23.705 1.00 80.12 188 ASN A O 1
ATOM 1501 N N . LYS A 1 189 ? 8.487 -14.190 25.671 1.00 61.59 189 LYS A N 1
ATOM 1502 C CA . LYS A 1 189 ? 7.289 -13.885 26.467 1.00 61.59 189 LYS A CA 1
ATOM 1503 C C . LYS A 1 189 ? 6.871 -12.425 26.256 1.00 61.59 189 LYS A C 1
ATOM 1505 O O . LYS A 1 189 ? 7.717 -11.532 26.249 1.00 61.59 189 LYS A O 1
ATOM 1510 N N . ARG A 1 190 ? 5.551 -12.186 26.208 1.00 60.62 190 ARG A N 1
ATOM 1511 C CA . ARG A 1 190 ? 4.883 -10.877 25.996 1.00 60.62 190 ARG A CA 1
ATOM 1512 C C . ARG A 1 190 ? 5.350 -9.718 26.900 1.00 60.62 190 ARG A C 1
ATOM 1514 O O . ARG A 1 190 ? 4.965 -8.591 26.650 1.00 60.62 190 ARG A O 1
ATOM 1521 N N . LEU A 1 191 ? 6.147 -9.974 27.941 1.00 54.16 191 LEU A N 1
ATOM 1522 C CA . LEU A 1 191 ? 6.698 -8.951 28.840 1.00 54.16 191 LEU A CA 1
ATOM 1523 C C . LEU A 1 191 ? 8.001 -8.309 28.327 1.00 54.16 191 LEU A C 1
ATOM 1525 O O . LEU A 1 191 ? 8.374 -7.252 28.820 1.00 54.16 191 LEU A O 1
ATOM 1529 N N . VAL A 1 192 ? 8.705 -8.939 27.376 1.00 53.50 192 VAL A N 1
ATOM 1530 C CA . VAL A 1 192 ? 9.997 -8.444 26.847 1.00 53.50 192 VAL A CA 1
ATOM 1531 C C . VAL A 1 192 ? 9.828 -7.714 25.508 1.00 53.50 192 VAL A C 1
ATOM 1533 O O . VAL A 1 192 ? 10.567 -6.778 25.216 1.00 53.50 192 VAL A O 1
ATOM 1536 N N . CYS A 1 193 ? 8.818 -8.077 24.713 1.00 52.59 193 CYS A N 1
ATOM 1537 C CA . CYS A 1 193 ? 8.357 -7.246 23.602 1.00 52.59 193 CYS A CA 1
ATOM 1538 C C . CYS A 1 193 ? 7.468 -6.143 24.178 1.00 52.59 193 CYS A C 1
ATOM 1540 O O . CYS A 1 193 ? 6.294 -6.387 24.429 1.00 52.59 193 CYS A O 1
ATOM 1542 N N . GLY A 1 194 ? 8.031 -4.958 24.420 1.00 52.81 194 GLY A N 1
ATOM 1543 C CA . GLY A 1 194 ? 7.255 -3.775 24.786 1.00 52.81 194 GLY A CA 1
ATOM 1544 C C . GLY A 1 194 ? 6.256 -3.427 23.682 1.00 52.81 194 GLY A C 1
ATOM 1545 O O . GLY A 1 194 ? 6.622 -2.775 22.706 1.00 52.81 194 GLY A O 1
ATOM 1546 N N . ILE A 1 195 ? 5.024 -3.906 23.838 1.00 43.06 195 ILE A N 1
ATOM 1547 C CA . ILE A 1 195 ? 3.816 -3.524 23.098 1.00 43.06 195 ILE A CA 1
ATOM 1548 C C . ILE A 1 195 ? 2.799 -3.066 24.138 1.00 43.06 195 ILE A C 1
ATOM 1550 O O . ILE A 1 195 ? 2.615 -3.807 25.132 1.00 43.06 195 ILE A O 1
#